Protein AF-A0A354T4J3-F1 (afdb_monomer_lite)

Structure (mmCIF, N/CA/C/O backbone):
data_AF-A0A354T4J3-F1
#
_entry.id   AF-A0A354T4J3-F1
#
loop_
_atom_site.group_PDB
_atom_site.id
_atom_site.type_symbol
_atom_site.label_atom_id
_atom_site.label_alt_id
_atom_site.label_comp_id
_atom_site.label_asym_id
_atom_site.label_entity_id
_atom_site.label_seq_id
_atom_site.pdbx_PDB_ins_code
_atom_site.Cartn_x
_atom_site.Cartn_y
_atom_site.Cartn_z
_atom_site.occupancy
_atom_site.B_iso_or_equiv
_atom_site.auth_seq_id
_atom_site.auth_comp_id
_atom_site.auth_asym_id
_atom_site.auth_atom_id
_atom_site.pdbx_PDB_model_num
ATOM 1 N N . MET A 1 1 ? 11.187 3.187 -3.298 1.00 69.00 1 MET A N 1
ATOM 2 C CA . MET A 1 1 ? 12.658 3.406 -3.491 1.00 69.00 1 MET A CA 1
ATOM 3 C C . MET A 1 1 ? 13.315 2.423 -4.472 1.00 69.00 1 MET A C 1
ATOM 5 O O . MET A 1 1 ? 13.979 2.877 -5.399 1.00 69.00 1 MET A O 1
ATOM 9 N N . LEU A 1 2 ? 13.134 1.101 -4.327 1.00 77.88 2 LEU A N 1
ATOM 10 C CA . LEU A 1 2 ? 13.745 0.101 -5.225 1.00 77.88 2 LEU A CA 1
ATOM 11 C C . LEU A 1 2 ? 13.320 0.265 -6.697 1.00 77.88 2 LEU A C 1
ATOM 13 O O . LEU A 1 2 ? 14.171 0.237 -7.583 1.00 77.88 2 LEU A O 1
ATOM 17 N N . LEU A 1 3 ? 12.032 0.522 -6.953 1.00 81.38 3 LEU A N 1
ATOM 18 C CA . LEU A 1 3 ? 11.525 0.793 -8.301 1.00 81.38 3 LEU A CA 1
ATOM 19 C C . LEU A 1 3 ? 12.180 2.033 -8.923 1.00 81.38 3 LEU A C 1
ATOM 21 O O . LEU A 1 3 ? 12.585 1.989 -10.078 1.00 81.38 3 LEU A O 1
ATOM 25 N N . THR A 1 4 ? 12.332 3.121 -8.161 1.00 85.44 4 THR A N 1
ATOM 26 C CA . THR A 1 4 ? 13.000 4.348 -8.628 1.00 85.44 4 THR A CA 1
ATOM 27 C C . THR A 1 4 ? 14.431 4.060 -9.082 1.00 85.44 4 THR A C 1
ATOM 29 O O . THR A 1 4 ? 14.820 4.470 -10.175 1.00 85.44 4 THR A O 1
ATOM 32 N N . VAL A 1 5 ? 15.194 3.300 -8.287 1.00 87.75 5 VAL A N 1
ATOM 33 C CA . VAL A 1 5 ? 16.560 2.886 -8.647 1.00 87.75 5 VAL A CA 1
ATOM 34 C C . VAL A 1 5 ? 16.548 2.008 -9.894 1.00 87.75 5 VAL A C 1
ATOM 36 O O . VAL A 1 5 ? 17.344 2.242 -10.801 1.00 87.75 5 VAL A O 1
ATOM 39 N N . PHE A 1 6 ? 15.636 1.039 -9.977 1.00 90.31 6 PHE A N 1
ATOM 40 C CA . PHE A 1 6 ? 15.511 0.148 -11.129 1.00 90.31 6 PHE A CA 1
ATOM 41 C C . PHE A 1 6 ? 15.184 0.908 -12.423 1.00 90.31 6 PHE A C 1
ATOM 43 O O . PHE A 1 6 ? 15.877 0.733 -13.422 1.00 90.31 6 PHE A O 1
ATOM 50 N N . LEU A 1 7 ? 14.184 1.794 -12.400 1.00 92.75 7 LEU A N 1
ATOM 51 C CA . LEU A 1 7 ? 13.780 2.601 -13.555 1.00 92.75 7 LEU A CA 1
ATOM 52 C C . LEU A 1 7 ? 14.903 3.530 -14.017 1.00 92.75 7 LEU A C 1
ATOM 54 O O . LEU A 1 7 ? 15.205 3.587 -15.208 1.00 92.75 7 LEU A O 1
ATOM 58 N N . LEU A 1 8 ? 15.549 4.227 -13.079 1.00 94.62 8 LEU A N 1
ATOM 59 C CA . LEU A 1 8 ? 16.598 5.184 -13.408 1.00 94.62 8 LEU A CA 1
ATOM 60 C C . LEU A 1 8 ? 17.855 4.482 -13.932 1.00 94.62 8 LEU A C 1
ATOM 62 O O . LEU A 1 8 ? 18.337 4.811 -15.014 1.00 94.62 8 LEU A O 1
ATOM 66 N N . SER A 1 9 ? 18.370 3.492 -13.200 1.00 95.06 9 SER A N 1
ATOM 67 C CA . SER A 1 9 ? 19.580 2.764 -13.601 1.00 95.06 9 SER A CA 1
ATOM 68 C C . SER A 1 9 ? 19.354 1.927 -14.860 1.00 95.06 9 SER A C 1
ATOM 70 O O . SER A 1 9 ? 20.161 1.999 -15.784 1.00 95.06 9 SER A O 1
ATOM 72 N N . GLY A 1 10 ? 18.232 1.207 -14.951 1.00 95.31 10 GLY A N 1
ATOM 73 C CA . GLY A 1 10 ? 17.850 0.434 -16.130 1.00 95.31 10 GLY A CA 1
ATOM 74 C C . GLY A 1 10 ? 17.614 1.315 -17.356 1.00 95.31 10 GLY A C 1
ATOM 75 O O . GLY A 1 10 ? 18.057 0.972 -18.454 1.00 95.31 10 GLY A O 1
ATOM 76 N N . GLY A 1 11 ? 16.988 2.481 -17.178 1.00 96.62 11 GLY A N 1
ATOM 77 C CA . GLY A 1 11 ? 16.779 3.465 -18.239 1.00 96.62 11 GLY A CA 1
ATOM 78 C C . GLY A 1 11 ? 18.086 4.047 -18.773 1.00 96.62 11 GLY A C 1
ATOM 79 O O . GLY A 1 11 ? 18.330 4.001 -19.980 1.00 96.62 11 GLY A O 1
ATOM 80 N N . LEU A 1 12 ? 18.970 4.513 -17.883 1.00 97.62 12 LEU A N 1
ATOM 81 C CA . LEU A 1 12 ? 20.294 5.030 -18.253 1.00 97.62 12 LEU A CA 1
ATOM 82 C C . LEU A 1 12 ? 21.162 3.959 -18.917 1.00 97.62 12 LEU A C 1
ATOM 84 O O . LEU A 1 12 ? 21.816 4.228 -19.923 1.00 97.62 12 LEU A O 1
ATOM 88 N N . PHE A 1 13 ? 21.134 2.735 -18.391 1.00 96.62 13 PHE A N 1
ATOM 89 C CA . PHE A 1 13 ? 21.849 1.599 -18.958 1.00 96.62 13 PHE A CA 1
ATOM 90 C C . PHE A 1 13 ? 21.364 1.266 -2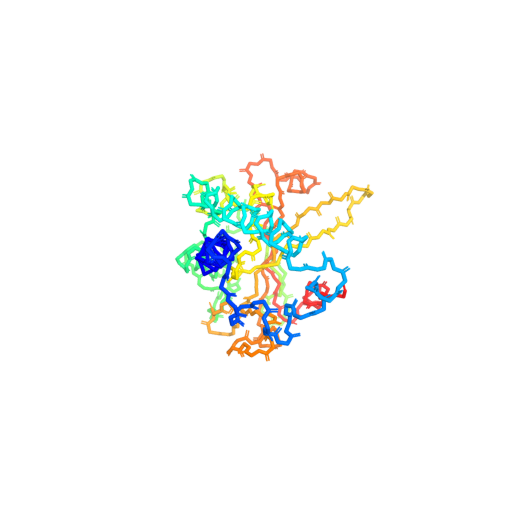0.377 1.00 96.62 13 PHE A C 1
ATOM 92 O O . PHE A 1 13 ? 22.171 1.124 -21.296 1.00 96.62 13 PHE A O 1
ATOM 99 N N . THR A 1 14 ? 20.045 1.204 -20.572 1.00 95.94 14 THR A N 1
ATOM 100 C CA . THR A 1 14 ? 19.421 0.943 -21.879 1.00 95.94 14 THR A CA 1
ATOM 101 C C . THR A 1 14 ? 19.755 2.045 -22.885 1.00 95.94 14 THR A C 1
ATOM 103 O O . THR A 1 14 ? 20.101 1.763 -24.034 1.00 95.94 14 THR A O 1
ATOM 106 N N . LEU A 1 15 ? 19.718 3.306 -22.445 1.00 97.00 15 LEU A N 1
ATOM 107 C CA . LEU A 1 15 ? 20.088 4.454 -23.266 1.00 97.00 15 LEU A CA 1
ATOM 108 C C . LEU A 1 15 ? 21.571 4.410 -23.664 1.00 97.00 15 LEU A C 1
ATOM 110 O O . LEU A 1 15 ? 21.897 4.595 -24.837 1.00 97.00 15 LEU A O 1
ATOM 114 N N . ALA A 1 16 ? 22.467 4.108 -22.721 1.00 97.06 16 ALA A N 1
ATOM 115 C CA . ALA A 1 16 ? 23.896 3.963 -22.987 1.00 97.06 16 ALA A CA 1
ATOM 116 C C . ALA A 1 16 ? 24.172 2.835 -23.991 1.00 97.06 16 ALA A C 1
ATOM 118 O O . ALA A 1 16 ? 24.907 3.045 -24.955 1.00 97.06 16 ALA A O 1
ATOM 119 N N . ALA A 1 17 ? 23.528 1.675 -23.827 1.00 95.00 17 ALA A N 1
ATOM 120 C CA . ALA A 1 17 ? 23.650 0.556 -24.757 1.00 95.00 17 ALA A CA 1
ATOM 121 C C . ALA A 1 17 ? 23.214 0.934 -26.183 1.00 95.00 17 ALA A C 1
ATOM 123 O O . ALA A 1 17 ? 23.879 0.565 -27.155 1.00 95.00 17 ALA A O 1
ATOM 124 N N . ALA A 1 18 ? 22.135 1.712 -26.315 1.00 95.06 18 ALA A N 1
ATOM 125 C CA . ALA A 1 18 ? 21.631 2.186 -27.600 1.00 95.06 18 ALA A CA 1
ATOM 126 C C . ALA A 1 18 ? 22.554 3.214 -28.275 1.00 95.06 18 ALA A C 1
ATOM 128 O O . ALA A 1 18 ? 22.841 3.100 -29.475 1.00 95.06 18 ALA A O 1
ATOM 129 N N . LEU A 1 19 ? 23.057 4.186 -27.509 1.00 94.50 19 LEU A N 1
ATOM 130 C CA . LEU A 1 19 ? 23.958 5.229 -28.003 1.00 94.50 19 LEU A CA 1
ATOM 131 C C . LEU A 1 19 ? 25.326 4.652 -28.384 1.00 94.50 19 LEU A C 1
ATOM 133 O O . LEU A 1 19 ? 25.772 4.850 -29.515 1.00 94.50 19 LEU A O 1
ATOM 137 N N . LEU A 1 20 ? 25.935 3.870 -27.488 1.00 96.31 20 LEU A N 1
ATOM 138 C CA . LEU A 1 20 ? 27.250 3.240 -27.673 1.00 96.31 20 LEU A CA 1
ATOM 139 C C . LEU A 1 20 ? 27.207 1.985 -28.549 1.00 96.31 20 LEU A C 1
ATOM 141 O O . LEU A 1 20 ? 28.251 1.427 -28.877 1.00 96.31 20 LEU A O 1
ATOM 145 N N . ASN A 1 21 ? 26.010 1.553 -28.951 1.00 93.69 21 ASN A N 1
ATOM 146 C CA . ASN A 1 21 ? 25.799 0.433 -29.856 1.00 93.69 21 ASN A CA 1
ATOM 147 C C . ASN A 1 21 ? 26.421 -0.888 -29.357 1.00 93.69 21 ASN A C 1
ATOM 149 O O . ASN A 1 21 ? 27.079 -1.592 -30.121 1.00 93.69 21 ASN A O 1
ATOM 153 N N . TRP A 1 22 ? 26.217 -1.244 -28.087 1.00 94.50 22 TRP A N 1
ATOM 154 C CA . TRP A 1 22 ? 26.834 -2.438 -27.498 1.00 94.50 22 TRP A CA 1
ATOM 155 C C . TRP A 1 22 ? 26.348 -3.741 -28.137 1.00 94.50 22 TRP A C 1
ATOM 157 O O . TRP A 1 22 ? 25.183 -4.118 -28.024 1.00 94.50 22 TRP A O 1
ATOM 167 N N . ASP A 1 23 ? 27.264 -4.480 -28.761 1.00 91.06 23 ASP A N 1
ATOM 168 C CA . ASP A 1 23 ? 26.926 -5.700 -29.498 1.00 91.06 23 ASP A CA 1
ATOM 169 C C . ASP A 1 23 ? 26.288 -6.790 -28.655 1.00 91.06 23 ASP A C 1
ATOM 171 O O . ASP A 1 23 ? 25.337 -7.430 -29.103 1.00 91.06 23 ASP A O 1
ATOM 175 N N . TRP A 1 24 ? 26.778 -6.985 -27.437 1.00 92.19 24 TRP A N 1
ATOM 176 C CA . TRP A 1 24 ? 26.265 -8.015 -26.547 1.00 92.19 24 TRP A CA 1
ATOM 177 C C . TRP A 1 24 ? 24.811 -7.739 -26.122 1.00 92.19 24 TRP A C 1
ATOM 179 O O . TRP A 1 24 ? 24.022 -8.675 -26.031 1.00 92.19 24 TRP A O 1
ATOM 189 N N . PHE A 1 25 ? 24.426 -6.467 -25.943 1.00 91.75 25 PHE A N 1
ATOM 190 C CA . PHE A 1 25 ? 23.071 -6.067 -25.547 1.00 91.75 25 PHE A CA 1
ATOM 191 C C . PHE A 1 25 ? 22.056 -6.424 -26.638 1.00 91.75 25 PHE A C 1
ATOM 193 O O . PHE A 1 25 ? 21.049 -7.075 -26.387 1.00 91.75 25 PHE A O 1
ATOM 200 N N . PHE A 1 26 ? 22.367 -6.069 -27.884 1.00 90.94 26 PHE A N 1
ATOM 201 C CA . PHE A 1 26 ? 21.490 -6.286 -29.038 1.00 90.94 26 PHE A CA 1
ATOM 202 C C . PHE A 1 26 ? 21.489 -7.726 -29.573 1.00 90.94 26 PHE A C 1
ATOM 204 O O . PHE A 1 26 ? 20.630 -8.074 -30.385 1.00 90.94 26 PHE A O 1
ATOM 211 N N . ARG A 1 27 ? 22.447 -8.556 -29.145 1.00 88.88 27 ARG A N 1
ATOM 212 C CA . ARG A 1 27 ? 22.473 -10.003 -29.414 1.00 88.88 27 ARG A CA 1
ATOM 213 C C . ARG A 1 27 ? 21.832 -10.825 -28.296 1.00 88.88 27 ARG A C 1
ATOM 215 O O . ARG A 1 27 ? 21.695 -12.035 -28.450 1.00 88.88 27 ARG A O 1
ATOM 222 N N . HIS A 1 28 ? 21.447 -10.200 -27.184 1.00 91.25 28 HIS A N 1
ATOM 223 C CA . HIS A 1 28 ? 20.808 -10.902 -26.081 1.00 91.25 28 HIS A CA 1
ATOM 224 C C . HIS A 1 28 ? 19.454 -11.490 -26.529 1.00 91.25 28 HIS A C 1
ATOM 226 O O . HIS A 1 28 ? 18.711 -10.793 -27.225 1.00 91.25 28 HIS A O 1
ATOM 232 N N . PRO A 1 29 ? 19.077 -12.718 -26.118 1.00 88.31 29 PRO A N 1
ATOM 233 C CA . PRO A 1 29 ? 17.842 -13.373 -26.569 1.00 88.31 29 PRO A CA 1
ATOM 234 C C . PRO A 1 29 ? 16.563 -12.546 -26.381 1.00 88.31 29 PRO A C 1
ATOM 236 O O . PRO A 1 29 ? 15.630 -12.668 -27.165 1.00 88.31 29 PRO A O 1
ATOM 239 N N . THR A 1 30 ? 16.522 -11.676 -25.371 1.00 86.81 30 THR A N 1
ATOM 240 C CA . THR A 1 30 ? 15.375 -10.790 -25.102 1.00 86.81 30 THR A CA 1
ATOM 241 C C . THR A 1 30 ? 15.326 -9.546 -25.994 1.00 86.81 30 THR A C 1
ATOM 243 O O . THR A 1 30 ? 14.248 -8.999 -26.203 1.00 86.81 30 THR A O 1
ATOM 246 N N . ALA A 1 31 ? 16.463 -9.099 -26.534 1.00 80.69 31 ALA A N 1
ATOM 247 C CA . ALA A 1 31 ? 16.552 -7.951 -27.441 1.00 80.69 31 ALA A CA 1
ATOM 248 C C . ALA A 1 31 ? 16.620 -8.361 -28.923 1.00 80.69 31 ALA A C 1
ATOM 250 O O . ALA A 1 31 ? 16.307 -7.561 -29.808 1.00 80.69 31 ALA A O 1
ATOM 251 N N . ALA A 1 32 ? 16.986 -9.618 -29.189 1.00 82.12 32 ALA A N 1
ATOM 252 C CA . ALA A 1 32 ? 17.088 -10.210 -30.518 1.00 82.12 32 ALA A CA 1
ATOM 253 C C . ALA A 1 32 ? 15.804 -10.098 -31.374 1.00 82.12 32 ALA A C 1
ATOM 255 O O . ALA A 1 32 ? 15.925 -9.837 -32.569 1.00 82.12 32 ALA A O 1
ATOM 256 N N . PRO A 1 33 ? 14.574 -10.220 -30.830 1.00 88.50 33 PRO A N 1
ATOM 257 C CA . PRO A 1 33 ? 13.361 -10.058 -31.635 1.00 88.50 33 PRO A CA 1
ATOM 258 C C . PRO A 1 33 ? 13.205 -8.637 -32.188 1.00 88.50 33 PRO A C 1
ATOM 260 O O . PRO A 1 33 ? 12.857 -8.449 -33.350 1.00 88.50 33 PRO A O 1
ATOM 263 N N . VAL A 1 34 ? 13.518 -7.621 -31.377 1.00 85.38 34 VAL A N 1
ATOM 264 C CA . VAL A 1 34 ? 13.416 -6.210 -31.779 1.00 85.38 34 VAL A CA 1
ATOM 265 C C . VAL A 1 34 ? 14.458 -5.880 -32.849 1.00 85.38 34 VAL A C 1
ATOM 267 O O . VAL A 1 34 ? 14.154 -5.191 -33.822 1.00 85.38 34 VAL A O 1
ATOM 270 N N . THR A 1 35 ? 15.680 -6.403 -32.706 1.00 85.88 35 THR A N 1
ATOM 271 C CA . THR A 1 35 ? 16.749 -6.226 -33.702 1.00 85.88 35 THR A CA 1
ATOM 272 C C . THR A 1 35 ? 16.502 -7.007 -34.985 1.00 85.88 35 THR A C 1
ATOM 274 O O . THR A 1 35 ? 16.882 -6.524 -36.050 1.00 85.88 35 THR A O 1
ATOM 277 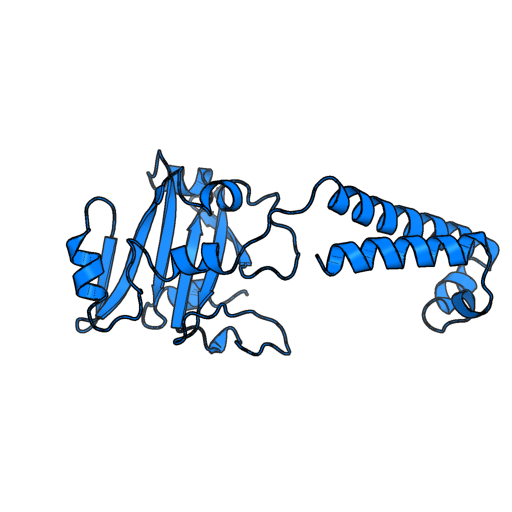N N . PHE A 1 36 ? 15.840 -8.162 -34.912 1.00 86.62 36 PHE A N 1
ATOM 278 C CA . PHE A 1 36 ? 15.431 -8.939 -36.079 1.00 86.62 36 PHE A CA 1
ATOM 279 C C . PHE A 1 36 ? 14.361 -8.213 -36.906 1.00 86.62 36 PHE A C 1
ATOM 281 O O . PHE A 1 36 ? 14.472 -8.157 -38.126 1.00 86.62 36 PHE A O 1
ATOM 288 N N . ILE A 1 37 ? 13.362 -7.607 -36.252 1.00 91.69 37 ILE A N 1
ATOM 289 C CA . ILE A 1 37 ? 12.249 -6.920 -36.931 1.00 91.69 37 ILE A CA 1
ATOM 290 C C . ILE A 1 37 ? 12.677 -5.559 -37.501 1.00 91.69 37 ILE A C 1
ATOM 292 O O . ILE A 1 37 ? 12.352 -5.234 -38.639 1.00 91.69 37 ILE A O 1
ATOM 296 N N . LEU A 1 38 ? 13.386 -4.744 -36.714 1.00 90.62 38 LEU A N 1
ATOM 297 C CA . LEU A 1 38 ? 13.684 -3.344 -37.060 1.00 90.62 38 LEU A CA 1
ATOM 298 C C . LEU A 1 38 ? 15.088 -3.139 -37.646 1.00 90.62 38 LEU A C 1
ATOM 300 O O . LEU A 1 38 ? 15.471 -2.017 -37.992 1.00 90.62 38 LEU A O 1
ATOM 304 N N . GLY A 1 39 ? 15.894 -4.199 -37.701 1.00 90.31 39 GLY A N 1
ATOM 305 C CA . GLY A 1 39 ? 17.325 -4.094 -37.944 1.00 90.31 39 GLY A CA 1
ATOM 306 C C . GLY A 1 39 ? 18.065 -3.397 -36.796 1.00 90.31 39 GLY A C 1
ATOM 307 O O . GLY A 1 39 ? 17.487 -2.883 -35.833 1.00 90.31 39 GLY A O 1
ATOM 308 N N . ARG A 1 40 ? 19.397 -3.349 -36.895 1.00 90.81 40 ARG A N 1
ATOM 309 C CA . ARG A 1 40 ? 20.243 -2.791 -35.829 1.00 90.81 40 ARG A CA 1
ATOM 310 C C . ARG A 1 40 ? 19.982 -1.303 -35.587 1.00 90.81 40 ARG A C 1
ATOM 312 O O . ARG A 1 40 ? 19.873 -0.885 -34.439 1.00 90.81 40 ARG A O 1
ATOM 319 N N . SER A 1 41 ? 19.868 -0.509 -36.649 1.00 91.75 41 SER A N 1
ATOM 320 C CA . SER A 1 41 ? 19.642 0.937 -36.539 1.00 91.75 41 SER A CA 1
ATOM 321 C C . SER A 1 41 ? 18.266 1.264 -35.955 1.00 91.75 41 SER A C 1
ATOM 323 O O . SER A 1 41 ? 18.177 2.110 -35.069 1.00 91.75 41 SER A O 1
ATOM 325 N N . GLY A 1 42 ? 17.213 0.557 -36.381 1.00 90.75 42 GLY A N 1
ATOM 326 C CA . GLY A 1 42 ? 15.865 0.747 -35.844 1.00 90.75 42 GLY A CA 1
ATOM 327 C C . GLY A 1 42 ? 15.758 0.332 -34.376 1.00 90.75 42 GLY A C 1
ATOM 328 O O . GLY A 1 42 ? 15.212 1.075 -33.562 1.00 90.75 42 GLY A O 1
ATOM 329 N N . ALA A 1 43 ? 16.377 -0.791 -33.998 1.00 92.81 43 ALA A N 1
ATOM 330 C CA . ALA A 1 43 ? 16.431 -1.215 -32.601 1.00 92.81 43 ALA A CA 1
ATOM 331 C C . ALA A 1 43 ? 17.148 -0.194 -31.706 1.00 92.81 43 ALA A C 1
ATOM 333 O O . ALA A 1 43 ? 16.682 0.080 -30.604 1.00 92.81 43 ALA A O 1
ATOM 334 N N . ARG A 1 44 ? 18.238 0.430 -32.172 1.00 95.00 44 ARG A N 1
ATOM 335 C CA . ARG A 1 44 ? 18.915 1.490 -31.403 1.00 95.00 44 ARG A CA 1
ATOM 336 C C . ARG A 1 44 ? 17.990 2.663 -31.101 1.00 95.00 44 ARG A C 1
ATOM 338 O O . ARG A 1 44 ? 17.968 3.116 -29.964 1.00 95.00 44 ARG A O 1
ATOM 345 N N . VAL A 1 45 ? 17.213 3.129 -32.079 1.00 95.44 45 VAL A N 1
ATOM 346 C CA . VAL A 1 45 ? 16.253 4.223 -31.856 1.00 95.44 45 VAL A CA 1
ATOM 347 C C . VAL A 1 45 ? 15.176 3.796 -30.858 1.00 95.44 45 VAL A C 1
ATOM 349 O O . VAL A 1 45 ? 14.925 4.515 -29.895 1.00 95.44 45 VAL A O 1
ATOM 352 N N . ALA A 1 46 ? 14.607 2.598 -31.019 1.00 93.75 46 ALA A N 1
ATOM 353 C CA . ALA A 1 46 ? 13.583 2.080 -30.113 1.00 93.75 46 ALA A CA 1
ATOM 354 C C . ALA A 1 46 ? 14.079 1.988 -28.657 1.00 93.75 46 ALA A C 1
ATOM 356 O O . ALA A 1 46 ? 13.421 2.482 -27.740 1.00 93.75 46 ALA A O 1
ATOM 357 N N . TYR A 1 47 ? 15.267 1.416 -28.439 1.00 95.12 47 TYR A N 1
ATOM 358 C CA . TYR A 1 47 ? 15.854 1.304 -27.102 1.00 95.12 47 TYR A CA 1
ATOM 359 C C . TYR A 1 47 ? 16.334 2.649 -26.546 1.00 95.12 47 TYR A C 1
ATOM 361 O O . TYR A 1 47 ? 16.259 2.850 -25.338 1.00 95.12 47 TYR A O 1
ATOM 369 N N . ALA A 1 48 ? 16.757 3.601 -27.382 1.00 96.62 48 ALA A N 1
ATOM 370 C CA . ALA A 1 48 ? 17.042 4.961 -26.926 1.00 96.62 48 ALA A CA 1
ATOM 371 C C . ALA A 1 48 ? 15.770 5.656 -26.412 1.00 96.62 48 ALA A C 1
ATOM 373 O O . ALA A 1 48 ? 15.786 6.230 -25.324 1.00 96.62 48 ALA A O 1
ATOM 374 N N . CYS A 1 49 ? 14.649 5.547 -27.136 1.00 97.12 49 CYS A N 1
ATOM 375 C CA . CYS A 1 49 ? 13.354 6.060 -26.682 1.00 97.12 49 CYS A CA 1
ATOM 376 C C . CYS A 1 49 ? 12.897 5.387 -25.380 1.00 97.12 49 CYS A C 1
ATOM 378 O O . CYS A 1 49 ? 12.477 6.077 -24.453 1.00 97.12 49 CYS A O 1
ATOM 380 N N . LEU A 1 50 ? 13.029 4.060 -25.276 1.00 95.75 50 LEU A N 1
ATOM 381 C CA . LEU A 1 50 ? 12.709 3.323 -24.052 1.00 95.75 50 LEU A CA 1
ATOM 382 C C . LEU A 1 50 ? 13.596 3.759 -22.877 1.00 95.75 50 LEU A C 1
ATOM 384 O O . LEU A 1 50 ? 13.092 4.014 -21.788 1.00 95.75 50 LEU A O 1
ATOM 388 N N . GLY A 1 51 ? 14.907 3.877 -23.096 1.00 97.12 51 GLY A N 1
ATOM 389 C CA . GLY A 1 51 ? 15.859 4.315 -22.079 1.00 97.12 51 GLY A CA 1
ATOM 390 C C . GLY A 1 51 ? 15.555 5.722 -21.567 1.00 97.12 51 GLY A C 1
ATOM 391 O O . GLY A 1 51 ? 15.536 5.935 -20.357 1.00 97.12 51 GLY A O 1
ATOM 392 N N . LEU A 1 52 ? 15.233 6.657 -22.469 1.00 97.81 52 LEU A N 1
ATOM 393 C CA . LEU A 1 52 ? 14.790 8.008 -22.113 1.00 97.81 52 LEU A CA 1
ATOM 394 C C . LEU A 1 52 ? 13.480 8.002 -21.324 1.00 97.81 52 LEU A C 1
ATOM 396 O O . LEU A 1 52 ? 13.377 8.718 -20.333 1.00 97.81 52 LEU A O 1
ATOM 400 N N . LEU A 1 53 ? 12.500 7.190 -21.726 1.00 97.00 53 LEU A N 1
ATOM 401 C CA . LEU A 1 53 ? 11.232 7.066 -21.008 1.00 97.00 53 LEU A CA 1
ATOM 402 C C . LEU A 1 53 ? 11.459 6.563 -19.575 1.00 97.00 53 LEU A C 1
ATOM 404 O O . LEU A 1 53 ? 11.009 7.191 -18.620 1.00 97.00 53 LEU A O 1
ATOM 408 N N . LEU A 1 54 ? 12.195 5.460 -19.415 1.00 96.12 54 LEU A N 1
ATOM 409 C CA . LEU A 1 54 ? 12.475 4.859 -18.109 1.00 96.12 54 LEU A CA 1
ATOM 410 C C . LEU A 1 54 ? 13.306 5.789 -17.215 1.00 96.12 54 LEU A C 1
ATOM 412 O O . LEU A 1 54 ? 12.956 5.993 -16.053 1.00 96.12 54 LEU A O 1
ATOM 416 N N . ALA A 1 55 ? 14.367 6.394 -17.760 1.00 96.50 55 ALA A N 1
ATOM 417 C CA . ALA A 1 55 ? 15.204 7.338 -17.026 1.00 96.50 55 ALA A CA 1
ATOM 418 C C . ALA A 1 55 ? 14.443 8.624 -16.677 1.00 96.50 55 ALA A C 1
ATOM 420 O O . ALA A 1 55 ? 14.623 9.151 -15.584 1.00 96.50 55 ALA A O 1
ATOM 421 N N . GLY A 1 56 ? 13.568 9.106 -17.564 1.00 95.25 56 GLY A N 1
ATOM 422 C CA . GLY A 1 56 ? 12.711 10.265 -17.325 1.00 95.25 56 GLY A CA 1
ATOM 423 C C . GLY A 1 56 ? 11.722 10.022 -16.187 1.00 95.25 56 GLY A C 1
ATOM 424 O O . GLY A 1 56 ? 11.655 10.821 -15.256 1.00 95.25 56 GLY A O 1
ATOM 425 N N . VAL A 1 57 ? 11.020 8.883 -16.200 1.00 91.50 57 VAL A N 1
ATOM 426 C CA . VAL A 1 57 ? 10.125 8.489 -15.098 1.00 91.50 57 VAL A CA 1
ATOM 427 C C . VAL A 1 57 ? 10.916 8.282 -13.802 1.00 91.50 57 VAL A C 1
ATOM 429 O O . VAL A 1 57 ? 10.513 8.775 -12.751 1.00 91.50 57 VAL A O 1
ATOM 432 N N . GLY A 1 58 ? 12.061 7.595 -13.863 1.00 90.81 58 GLY A N 1
ATOM 433 C CA . GLY A 1 58 ? 12.940 7.395 -12.709 1.00 90.81 58 GLY A CA 1
ATOM 434 C C . GLY A 1 58 ? 13.449 8.713 -12.119 1.00 90.81 58 GLY A C 1
ATOM 435 O O . GLY A 1 58 ? 13.395 8.901 -10.909 1.00 90.81 58 GLY A O 1
ATOM 436 N N . GLY A 1 59 ? 13.883 9.649 -12.965 1.00 93.12 59 GLY A N 1
ATOM 437 C CA . GLY A 1 59 ? 14.359 10.973 -12.567 1.00 93.12 59 GLY A CA 1
ATOM 438 C C . GLY A 1 59 ? 13.251 11.852 -11.992 1.00 93.12 59 GLY A C 1
ATOM 439 O O . GLY A 1 59 ? 13.453 12.488 -10.960 1.00 93.12 59 GLY A O 1
ATOM 440 N N . TRP A 1 60 ? 12.052 11.825 -12.582 1.00 90.50 60 TRP A N 1
ATOM 441 C CA . TRP A 1 60 ? 10.882 12.498 -12.014 1.00 90.50 60 TRP A CA 1
ATOM 442 C C . TRP A 1 60 ? 10.580 11.994 -10.599 1.00 90.50 60 TRP A C 1
ATOM 444 O O . TRP A 1 60 ? 10.413 12.804 -9.695 1.00 90.50 60 TRP A O 1
ATOM 454 N N . ARG A 1 61 ? 10.642 10.678 -10.362 1.00 87.19 61 ARG A N 1
ATOM 455 C CA . ARG A 1 61 ? 10.478 10.086 -9.021 1.00 87.19 61 ARG A CA 1
ATOM 456 C C . ARG A 1 61 ? 11.598 10.430 -8.033 1.00 87.19 61 ARG A C 1
ATOM 458 O O . ARG A 1 61 ? 11.419 10.218 -6.840 1.00 87.19 61 ARG A O 1
ATOM 465 N N . VAL A 1 62 ? 12.758 10.910 -8.486 1.00 87.25 62 VAL A N 1
ATOM 466 C CA . VAL A 1 62 ? 13.811 11.428 -7.589 1.00 87.25 62 VAL A CA 1
ATOM 467 C C . VAL A 1 62 ? 13.466 12.841 -7.115 1.00 87.25 62 VAL A C 1
ATOM 469 O O . VAL A 1 62 ? 13.681 13.159 -5.950 1.00 87.25 62 VAL A O 1
ATOM 472 N N . VAL A 1 63 ? 12.918 13.677 -8.001 1.00 89.12 63 VAL A N 1
ATOM 473 C CA . VAL A 1 63 ? 12.546 15.071 -7.692 1.00 89.12 63 VAL A CA 1
ATOM 474 C C . VAL A 1 63 ? 11.180 15.158 -7.001 1.00 89.12 63 VAL A C 1
ATOM 476 O O . VAL A 1 63 ? 10.942 16.044 -6.185 1.00 89.12 63 VAL A O 1
ATOM 479 N N . SER A 1 64 ? 10.290 14.221 -7.306 1.00 82.75 64 SER A N 1
ATOM 480 C CA . SER A 1 64 ? 8.950 14.087 -6.742 1.00 82.75 64 SER A CA 1
ATOM 481 C C . SER A 1 64 ? 8.787 12.661 -6.210 1.00 82.75 64 SER A C 1
ATOM 483 O O . SER A 1 64 ? 8.155 11.827 -6.866 1.00 82.75 64 SER A O 1
ATOM 485 N N . PRO A 1 65 ? 9.427 12.331 -5.070 1.00 75.06 65 PRO A N 1
ATOM 486 C CA . PRO A 1 65 ? 9.328 10.997 -4.502 1.00 75.06 65 PRO A CA 1
ATOM 487 C C . PRO A 1 65 ? 7.874 10.687 -4.130 1.00 75.06 65 PRO A C 1
ATOM 489 O O . PRO A 1 65 ? 7.184 11.567 -3.609 1.00 75.06 65 PRO A O 1
ATOM 492 N N . PRO A 1 66 ? 7.401 9.451 -4.378 1.00 69.19 66 PRO A N 1
ATOM 493 C CA . PRO A 1 66 ? 6.100 9.031 -3.883 1.00 69.19 66 PRO A CA 1
ATOM 494 C C . PRO A 1 66 ? 6.093 9.120 -2.357 1.00 69.19 66 PRO A C 1
ATOM 496 O O . PRO A 1 66 ? 7.113 8.890 -1.692 1.00 69.19 66 PRO A O 1
ATOM 499 N N . ALA A 1 67 ? 4.939 9.454 -1.801 1.00 71.25 67 ALA A N 1
ATOM 500 C CA . ALA A 1 67 ? 4.786 9.525 -0.364 1.00 71.25 67 ALA A CA 1
ATOM 501 C C . ALA A 1 67 ? 5.013 8.127 0.247 1.00 71.25 67 ALA A C 1
ATOM 503 O O . ALA A 1 67 ? 4.488 7.131 -0.238 1.00 71.25 67 ALA A O 1
ATOM 504 N N . THR A 1 68 ? 5.876 8.046 1.264 1.00 72.19 68 THR A N 1
ATOM 505 C CA . THR A 1 68 ? 6.346 6.769 1.824 1.00 72.19 68 THR A CA 1
ATOM 506 C C . THR A 1 68 ? 5.624 6.451 3.127 1.00 72.19 68 THR A C 1
ATOM 508 O O . THR A 1 68 ? 5.525 7.301 4.015 1.00 72.19 68 THR A O 1
ATOM 511 N N . ILE A 1 69 ? 5.183 5.205 3.284 1.00 77.25 69 ILE A N 1
ATOM 512 C CA . ILE A 1 69 ? 4.587 4.714 4.528 1.00 77.25 69 ILE A CA 1
ATOM 513 C C . ILE A 1 69 ? 5.689 4.194 5.442 1.00 77.25 69 ILE A C 1
ATOM 515 O O . ILE A 1 69 ? 6.328 3.182 5.158 1.00 77.25 69 ILE A O 1
ATOM 519 N N . THR A 1 70 ? 5.912 4.860 6.573 1.00 81.06 70 THR A N 1
ATOM 520 C CA . THR A 1 70 ? 6.887 4.370 7.556 1.00 81.06 70 THR A CA 1
ATOM 521 C C . THR A 1 70 ? 6.266 3.318 8.486 1.00 81.06 70 THR A C 1
ATOM 523 O O . THR A 1 70 ? 5.072 3.390 8.789 1.00 81.06 70 THR A O 1
ATOM 526 N N . PRO A 1 71 ? 7.059 2.374 9.030 1.00 81.62 71 PRO A N 1
ATOM 527 C CA . PRO A 1 71 ? 6.572 1.436 10.044 1.00 81.62 71 PRO A CA 1
ATOM 528 C C . PRO A 1 71 ? 5.958 2.133 11.265 1.00 81.62 71 PRO A C 1
ATOM 530 O O . PRO A 1 71 ? 4.949 1.675 11.791 1.00 81.62 71 PRO A O 1
ATOM 533 N N . ALA A 1 72 ? 6.519 3.277 11.674 1.00 84.50 72 ALA A N 1
ATOM 534 C CA . ALA A 1 72 ? 5.986 4.088 12.767 1.00 84.50 72 ALA A CA 1
ATOM 535 C C . ALA A 1 72 ? 4.589 4.643 12.446 1.00 84.50 72 ALA A C 1
ATOM 537 O O . ALA A 1 72 ? 3.717 4.657 13.310 1.00 84.50 72 ALA A O 1
ATOM 538 N N . MET A 1 73 ? 4.347 5.051 11.195 1.00 86.56 73 MET A N 1
ATOM 539 C CA . MET A 1 73 ? 3.016 5.470 10.754 1.00 86.56 73 MET A CA 1
ATOM 540 C C . MET A 1 73 ? 2.030 4.298 10.775 1.00 86.56 73 MET A C 1
ATOM 542 O O . MET A 1 73 ? 0.931 4.457 11.289 1.00 86.56 73 MET A O 1
ATOM 546 N N . LEU A 1 74 ? 2.405 3.106 10.305 1.00 87.38 74 LEU A N 1
ATOM 547 C CA . LEU A 1 74 ? 1.526 1.926 10.381 1.00 87.38 74 LEU A CA 1
ATOM 548 C C . LEU A 1 74 ? 1.230 1.505 11.817 1.00 87.38 74 LEU A C 1
ATOM 550 O O . LEU A 1 74 ? 0.118 1.079 12.113 1.00 87.38 74 LEU A O 1
ATOM 554 N N . GLN A 1 75 ? 2.196 1.669 12.721 1.00 88.50 75 GLN A N 1
ATOM 555 C CA . GLN A 1 75 ? 2.004 1.370 14.135 1.00 88.50 75 GLN A CA 1
ATOM 556 C C . GLN A 1 75 ? 0.868 2.202 14.750 1.00 88.50 75 GLN A C 1
ATOM 558 O O . GLN A 1 75 ? 0.183 1.725 15.650 1.00 88.50 75 GLN A O 1
ATOM 563 N N . THR A 1 76 ? 0.601 3.407 14.232 1.00 89.88 76 THR A N 1
ATOM 564 C CA . THR A 1 76 ? -0.552 4.212 14.675 1.00 89.88 76 THR A CA 1
ATOM 565 C C . THR A 1 76 ? -1.900 3.571 14.329 1.00 89.88 76 THR A C 1
ATOM 567 O O . THR A 1 76 ? -2.853 3.730 15.086 1.00 89.88 76 THR A O 1
ATOM 570 N N . LEU A 1 77 ? -1.976 2.786 13.245 1.00 90.31 77 LEU A N 1
ATOM 571 C CA . LEU A 1 77 ? -3.179 2.027 12.883 1.00 90.31 77 LEU A CA 1
ATOM 572 C C . LEU A 1 77 ? -3.351 0.774 13.742 1.00 90.31 77 LEU A C 1
ATOM 574 O O . LEU A 1 77 ? -4.476 0.341 13.968 1.00 90.31 77 LEU A O 1
ATOM 578 N N . THR A 1 78 ? -2.257 0.179 14.220 1.00 89.69 78 THR A N 1
ATOM 579 C CA . THR A 1 78 ? -2.322 -0.976 15.126 1.00 89.69 78 THR A CA 1
ATOM 580 C C . THR A 1 78 ? -2.578 -0.563 16.574 1.00 89.69 78 THR A C 1
ATOM 582 O O . THR A 1 78 ? -3.073 -1.379 17.349 1.00 89.69 78 THR A O 1
ATOM 585 N N . HIS A 1 79 ? -2.294 0.703 16.912 1.00 90.62 79 HIS A N 1
ATOM 586 C CA . HIS A 1 79 ? -2.487 1.279 18.242 1.00 90.62 79 HIS A CA 1
ATOM 587 C C . HIS A 1 79 ? -3.430 2.499 18.249 1.00 90.62 79 HIS A C 1
ATOM 589 O O . HIS A 1 79 ? -3.008 3.604 18.628 1.00 90.62 79 HIS A O 1
ATOM 595 N N . PRO A 1 80 ? -4.701 2.360 17.827 1.00 83.88 80 PRO A N 1
ATOM 596 C CA . PRO A 1 80 ? -5.647 3.463 17.892 1.00 83.88 80 PRO A CA 1
ATOM 597 C C . PRO A 1 80 ? -5.767 3.955 19.340 1.00 83.88 80 PRO A C 1
ATOM 599 O O . PRO A 1 80 ? -5.861 3.180 20.285 1.00 83.88 80 PRO A O 1
ATOM 602 N N . HIS A 1 81 ? -5.710 5.273 19.534 1.00 79.44 81 HIS A N 1
ATOM 603 C CA . HIS A 1 81 ? -5.707 5.906 20.861 1.00 79.44 81 HIS A CA 1
ATOM 604 C C . HIS A 1 81 ? -4.590 5.454 21.827 1.00 79.44 81 HIS A C 1
ATOM 606 O O . HIS A 1 81 ? -4.717 5.683 23.039 1.00 79.44 81 HIS A O 1
ATOM 612 N N . GLY A 1 82 ? -3.499 4.888 21.302 1.00 82.88 82 GLY A N 1
ATOM 613 C CA . GLY A 1 82 ? -2.280 4.572 22.048 1.00 82.88 82 GLY A CA 1
ATOM 614 C C . GLY A 1 82 ? -2.228 3.179 22.676 1.00 82.88 82 GLY A C 1
ATOM 615 O O . GLY A 1 82 ? -1.316 2.935 23.457 1.00 82.88 82 GLY A O 1
ATOM 616 N N . PHE A 1 83 ? -3.164 2.287 22.353 1.00 84.56 83 PHE A N 1
ATOM 617 C CA . PHE A 1 83 ? -3.182 0.903 22.837 1.00 84.56 83 PHE A CA 1
ATOM 618 C C . PHE A 1 83 ? -3.421 -0.070 21.686 1.00 84.56 83 PHE A C 1
ATOM 620 O O . PHE A 1 83 ? -4.069 0.297 20.707 1.00 84.56 83 PHE A O 1
ATOM 627 N N . SER A 1 84 ? -2.895 -1.290 21.780 1.00 87.38 84 SER A N 1
ATOM 628 C CA . SER A 1 84 ? -2.979 -2.263 20.688 1.00 87.38 84 SER A CA 1
ATOM 629 C C . SER A 1 84 ? -4.389 -2.830 20.527 1.00 87.38 84 SER A C 1
ATOM 631 O O . SER A 1 84 ? -5.027 -3.244 21.492 1.00 87.38 84 SER A O 1
ATOM 633 N N . VAL A 1 85 ? -4.849 -2.965 19.280 1.00 85.88 85 VAL A N 1
ATOM 634 C CA . VAL A 1 85 ? -6.127 -3.640 18.974 1.00 85.88 85 VAL A CA 1
ATOM 635 C C . VAL A 1 85 ? -6.128 -5.138 19.307 1.00 85.88 85 VAL A C 1
ATOM 637 O O . VAL A 1 85 ? -7.192 -5.751 19.334 1.00 85.88 85 VAL A O 1
ATOM 640 N N . LEU A 1 86 ? -4.961 -5.740 19.553 1.00 87.50 86 LEU A N 1
ATOM 641 C CA . LEU A 1 86 ? -4.825 -7.155 19.920 1.00 87.50 86 LEU A CA 1
ATOM 642 C C . LEU A 1 86 ? -4.538 -7.377 21.416 1.00 87.50 86 LEU A C 1
ATOM 644 O O . LEU A 1 86 ? -4.297 -8.514 21.822 1.00 87.50 86 LEU A O 1
ATOM 648 N N . GLU A 1 87 ? -4.546 -6.327 22.244 1.00 87.38 87 GLU A N 1
ATOM 649 C CA . GLU A 1 87 ? -4.484 -6.486 23.703 1.00 87.38 87 GLU A CA 1
ATOM 650 C C . GLU A 1 87 ? -5.720 -7.231 24.237 1.00 87.38 87 GLU A C 1
ATOM 652 O O . GLU A 1 87 ? -6.825 -7.108 23.707 1.00 87.38 87 GLU A O 1
ATOM 657 N N . ALA A 1 88 ? -5.549 -8.010 25.310 1.00 83.44 88 ALA A N 1
ATOM 658 C CA . ALA A 1 88 ? -6.625 -8.834 25.873 1.00 83.44 88 ALA A CA 1
ATOM 659 C C . ALA A 1 88 ? -7.831 -8.006 26.357 1.00 83.44 88 ALA A C 1
ATOM 661 O O . ALA A 1 88 ? -8.964 -8.482 26.350 1.00 83.44 88 ALA A O 1
ATOM 662 N N . ASP A 1 89 ? -7.598 -6.761 26.762 1.00 85.62 89 ASP A N 1
ATOM 663 C CA . ASP A 1 89 ? -8.606 -5.805 27.201 1.00 85.62 89 ASP A CA 1
ATOM 664 C C . ASP A 1 89 ? -8.963 -4.772 26.117 1.00 85.62 89 ASP A C 1
ATOM 666 O O . ASP A 1 89 ? -9.719 -3.838 26.405 1.00 85.62 89 ASP A O 1
ATOM 670 N N . ALA A 1 90 ? -8.518 -4.958 24.866 1.00 84.94 90 ALA A N 1
ATOM 671 C CA . ALA A 1 90 ? -8.749 -4.027 23.758 1.00 84.94 90 ALA A CA 1
ATOM 672 C C . ALA A 1 90 ? -10.233 -3.677 23.592 1.00 84.94 90 ALA A C 1
ATOM 674 O O . ALA A 1 90 ? -10.585 -2.509 23.456 1.00 84.94 90 ALA A O 1
ATOM 675 N N . ALA A 1 91 ? -11.141 -4.654 23.696 1.00 85.00 91 ALA A N 1
ATOM 676 C CA . ALA A 1 91 ? -12.581 -4.397 23.616 1.00 85.00 91 ALA A CA 1
ATOM 677 C C . ALA A 1 91 ? -13.065 -3.404 24.692 1.00 85.00 91 ALA A C 1
ATOM 679 O O . ALA A 1 91 ? -13.958 -2.597 24.439 1.00 85.00 91 ALA A O 1
ATOM 680 N N . SER A 1 92 ? -12.478 -3.436 25.890 1.00 84.19 92 SER A N 1
ATOM 681 C CA . SER A 1 92 ? -12.808 -2.514 26.983 1.00 84.19 92 SER A CA 1
ATOM 682 C C . SER A 1 92 ? -12.187 -1.127 26.778 1.00 84.19 92 SER A C 1
ATOM 684 O O . SER A 1 92 ? -12.861 -0.115 26.980 1.00 84.19 92 SER A O 1
ATOM 686 N N . GLN A 1 93 ? -10.946 -1.074 26.288 1.00 82.88 93 GLN A N 1
ATOM 687 C CA . GLN A 1 93 ? -10.225 0.161 25.991 1.00 82.88 93 GLN A CA 1
ATOM 688 C C . GLN A 1 93 ? -10.866 0.921 24.813 1.00 82.88 93 GLN A C 1
ATOM 690 O O . GLN A 1 93 ? -11.037 2.141 24.881 1.00 82.88 93 GLN A O 1
ATOM 695 N N . LEU A 1 94 ? -11.315 0.194 23.779 1.00 81.56 94 LEU A N 1
ATOM 696 C CA . LEU A 1 94 ? -12.068 0.726 22.637 1.00 81.56 94 LEU A CA 1
ATOM 697 C C . LEU A 1 94 ? -13.440 1.269 23.061 1.00 81.56 94 LEU A C 1
ATOM 699 O O . LEU A 1 94 ? -13.825 2.344 22.609 1.00 81.56 94 LEU A O 1
ATOM 703 N N . ARG A 1 95 ? -14.156 0.593 23.979 1.00 78.31 95 ARG A N 1
ATOM 704 C CA . ARG A 1 95 ? -15.413 1.123 24.557 1.00 78.31 95 ARG A CA 1
ATOM 705 C C . ARG A 1 95 ? -15.188 2.396 25.371 1.00 78.31 95 ARG A C 1
ATOM 707 O O . ARG A 1 95 ? -16.003 3.310 25.325 1.00 78.31 95 ARG A O 1
ATOM 714 N N . GLY A 1 96 ? -14.116 2.443 26.163 1.00 63.75 96 GLY A N 1
ATOM 715 C CA . GLY A 1 96 ? -13.883 3.507 27.145 1.00 63.75 96 GLY A CA 1
ATOM 716 C C . GLY A 1 96 ? -13.606 4.888 26.541 1.00 63.75 96 GLY A C 1
ATOM 717 O O . GLY A 1 96 ? -13.784 5.896 27.225 1.00 63.75 96 GLY A O 1
ATOM 718 N N . LYS A 1 97 ? -13.194 4.956 25.268 1.00 57.31 97 LYS A N 1
ATOM 719 C CA . LYS A 1 97 ? -12.868 6.210 24.564 1.00 57.31 97 LYS A CA 1
ATOM 720 C C . LYS A 1 97 ? -13.892 6.609 23.497 1.00 57.31 97 LYS A C 1
ATOM 722 O O . LYS A 1 97 ? -13.612 7.499 22.693 1.00 57.31 97 LYS A O 1
ATOM 727 N N . ASP A 1 98 ? -15.078 6.003 23.520 1.00 52.91 98 ASP A N 1
ATOM 728 C CA . ASP A 1 98 ? -16.128 6.169 22.515 1.00 52.91 98 ASP A CA 1
ATOM 729 C C . ASP A 1 98 ? -16.795 7.559 22.544 1.00 52.91 98 ASP A C 1
ATOM 731 O O . ASP A 1 98 ? -17.905 7.760 23.034 1.00 52.91 98 ASP A O 1
ATOM 735 N N . ARG A 1 99 ? -16.085 8.570 22.038 1.00 52.59 99 ARG A N 1
ATOM 736 C CA . ARG A 1 99 ? -16.664 9.886 21.727 1.00 52.59 99 ARG A CA 1
ATOM 737 C C . ARG A 1 99 ? -16.845 10.128 20.227 1.00 52.59 99 ARG A C 1
ATOM 739 O O . ARG A 1 99 ? -17.363 11.179 19.868 1.00 52.59 99 ARG A O 1
ATOM 746 N N . ALA A 1 100 ? -16.457 9.184 19.365 1.00 51.84 100 ALA A N 1
ATOM 747 C CA . ALA A 1 100 ? -16.589 9.332 17.912 1.00 51.84 100 ALA A CA 1
ATOM 748 C C . ALA A 1 100 ? -16.632 8.004 17.123 1.00 51.84 100 ALA A C 1
ATOM 750 O O . ALA A 1 100 ? -16.549 8.051 15.898 1.00 51.84 100 ALA A O 1
ATOM 751 N N . GLY A 1 101 ? -16.703 6.835 17.775 1.00 63.41 101 GLY A N 1
ATOM 752 C CA . GLY A 1 101 ? -16.543 5.544 17.106 1.00 63.41 101 GLY A CA 1
ATOM 753 C C . GLY A 1 101 ? -17.782 4.653 17.134 1.00 63.41 101 GLY A C 1
ATOM 754 O O . GLY A 1 101 ? -18.806 4.976 17.726 1.00 63.41 101 GLY A O 1
ATOM 755 N N . ARG A 1 102 ? -17.714 3.512 16.445 1.00 82.75 102 ARG A N 1
ATOM 756 C CA . ARG A 1 102 ? -18.699 2.423 16.568 1.00 82.75 102 ARG A CA 1
ATOM 757 C C . ARG A 1 102 ? -17.960 1.122 16.816 1.00 82.75 102 ARG A C 1
ATOM 759 O O . ARG A 1 102 ? -17.071 0.770 16.048 1.00 82.75 102 ARG A O 1
ATOM 766 N N . LEU A 1 103 ? -18.338 0.401 17.867 1.00 88.12 103 LEU A N 1
ATOM 767 C CA . LEU A 1 103 ? -17.731 -0.877 18.232 1.00 88.12 103 LEU A CA 1
ATOM 768 C C . LEU A 1 103 ? -18.766 -2.001 18.138 1.00 88.12 103 LEU A C 1
ATOM 770 O O . LEU A 1 103 ? -19.803 -1.954 18.799 1.00 88.12 103 LEU A O 1
ATOM 774 N N . ALA A 1 104 ? -18.467 -3.029 17.348 1.00 89.31 104 ALA A N 1
ATOM 775 C CA . ALA A 1 104 ? -19.230 -4.268 17.293 1.00 89.31 104 ALA A CA 1
ATOM 776 C C . ALA A 1 104 ? -18.480 -5.384 18.017 1.00 89.31 104 ALA A C 1
ATOM 778 O O . ALA A 1 104 ? -17.257 -5.523 17.904 1.00 89.31 104 ALA A O 1
ATOM 779 N N . LEU A 1 105 ? -19.231 -6.208 18.742 1.00 90.06 105 LEU A N 1
ATOM 780 C CA . LEU A 1 105 ? -18.691 -7.251 19.600 1.00 90.06 105 LEU A CA 1
ATOM 781 C C . LEU A 1 105 ? -19.359 -8.589 19.324 1.00 90.06 105 LEU A C 1
ATOM 783 O O . LEU A 1 105 ? -20.542 -8.645 18.989 1.00 90.06 105 LEU A O 1
ATOM 787 N N . LYS A 1 106 ? -18.608 -9.660 19.548 1.00 88.00 106 LYS A N 1
ATOM 788 C CA . LYS A 1 106 ? -19.094 -11.033 19.520 1.00 88.00 106 LYS A CA 1
ATOM 789 C C . LYS A 1 106 ? -18.376 -11.816 20.611 1.00 88.00 106 LYS A C 1
ATOM 791 O O . LYS A 1 106 ? -17.158 -11.743 20.715 1.00 88.00 106 LYS A O 1
ATOM 796 N N . ASP A 1 107 ? -19.139 -12.504 21.455 1.00 87.50 107 ASP A N 1
ATOM 797 C CA . ASP A 1 107 ? -18.611 -13.324 22.557 1.00 87.50 107 ASP A CA 1
ATOM 798 C C . ASP A 1 107 ? -17.665 -12.565 23.515 1.00 87.50 107 ASP A C 1
ATOM 800 O O . ASP A 1 107 ? -16.733 -13.124 24.080 1.00 87.50 107 ASP A O 1
ATOM 804 N N . GLY A 1 108 ? -17.916 -11.264 23.708 1.00 83.00 108 GLY A N 1
ATOM 805 C CA . GLY A 1 108 ? -17.119 -10.395 24.584 1.00 83.00 108 GLY A CA 1
ATOM 806 C C . GLY A 1 108 ? -15.886 -9.773 23.926 1.00 83.00 108 GLY A C 1
ATOM 807 O O . GLY A 1 108 ? -15.323 -8.838 24.494 1.00 83.00 108 GLY A O 1
ATOM 808 N N . ASP A 1 109 ? -15.530 -10.209 22.720 1.00 87.81 109 ASP A N 1
ATOM 809 C CA . ASP A 1 109 ? -14.406 -9.691 2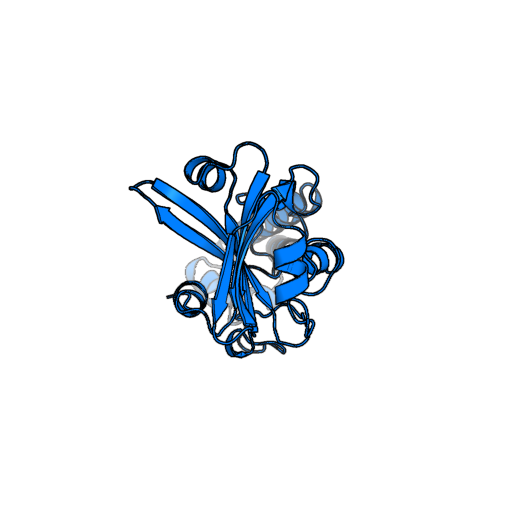1.945 1.00 87.81 109 ASP A CA 1
ATOM 810 C C . ASP A 1 109 ? -14.880 -8.746 20.829 1.00 87.81 109 ASP A C 1
ATOM 812 O O . ASP A 1 109 ? -16.047 -8.772 20.425 1.00 87.81 109 ASP A O 1
ATOM 816 N N . TRP A 1 110 ? -13.999 -7.880 20.329 1.00 90.69 110 TRP A N 1
ATOM 817 C CA . TRP A 1 110 ? -14.333 -6.973 19.235 1.00 90.69 110 TRP A CA 1
ATOM 818 C C . TRP A 1 110 ? -14.224 -7.663 17.875 1.00 90.69 110 TRP A C 1
ATOM 820 O O . TRP A 1 110 ? -13.342 -8.481 17.618 1.00 90.69 110 TRP A O 1
ATOM 830 N N . THR A 1 111 ? -15.153 -7.310 16.993 1.00 91.81 111 THR A N 1
ATOM 831 C CA . THR A 1 111 ? -15.205 -7.788 15.602 1.00 91.81 111 THR A CA 1
ATOM 832 C C . THR A 1 111 ? -15.019 -6.637 14.628 1.00 91.81 111 THR A C 1
ATOM 834 O O . THR A 1 111 ? -14.301 -6.768 13.639 1.00 91.81 111 THR A O 1
ATOM 837 N N . ARG A 1 112 ? -15.592 -5.477 14.958 1.00 91.94 112 ARG A N 1
ATOM 838 C CA . ARG A 1 112 ? -15.492 -4.259 14.164 1.00 91.94 112 ARG A CA 1
ATOM 839 C C . ARG A 1 112 ? -15.291 -3.057 15.050 1.00 91.94 112 ARG A C 1
ATOM 841 O O . ARG A 1 112 ? -15.980 -2.920 16.057 1.00 91.94 112 ARG A O 1
ATOM 848 N N . PHE A 1 113 ? -14.408 -2.170 14.636 1.00 90.12 113 PHE A N 1
ATOM 849 C CA . PHE A 1 113 ? -14.200 -0.889 15.285 1.00 90.12 113 PHE A CA 1
ATOM 850 C C . PHE A 1 113 ? -14.116 0.205 14.226 1.00 90.12 113 PHE A C 1
ATOM 852 O O . PHE A 1 113 ? -13.436 0.044 13.221 1.00 90.12 113 PHE A O 1
ATOM 859 N N . GLU A 1 114 ? -14.826 1.304 14.428 1.00 89.56 114 GLU A N 1
ATOM 860 C CA . GLU A 1 114 ? -14.865 2.443 13.515 1.00 89.56 114 GLU A CA 1
ATOM 861 C C . GLU A 1 114 ? -14.421 3.698 14.258 1.00 89.56 114 GLU A C 1
ATOM 863 O O . GLU A 1 114 ? -14.858 3.915 15.387 1.00 89.56 114 GLU A O 1
ATOM 868 N N . MET A 1 115 ? -13.605 4.538 13.623 1.00 88.69 115 MET A N 1
ATOM 869 C CA . MET A 1 115 ? -13.296 5.886 14.108 1.00 88.69 115 MET A CA 1
ATOM 870 C C . MET A 1 115 ? -12.886 6.817 12.964 1.00 88.69 115 MET A C 1
ATOM 872 O O . MET A 1 115 ? -12.477 6.373 11.890 1.00 88.69 115 MET A O 1
ATOM 876 N N . ALA A 1 116 ? -12.945 8.123 13.213 1.00 89.12 116 ALA A N 1
ATOM 877 C CA . ALA A 1 116 ? -12.375 9.126 12.324 1.00 89.12 116 ALA A CA 1
ATOM 878 C C . ALA A 1 116 ? -10.881 9.342 12.627 1.00 89.12 116 ALA A C 1
ATOM 880 O O . ALA A 1 116 ? -10.500 9.681 13.752 1.00 89.12 116 ALA A O 1
ATOM 881 N N . LEU A 1 117 ? -10.028 9.199 11.613 1.00 89.00 117 LEU A N 1
ATOM 882 C CA . LEU A 1 117 ? -8.651 9.681 11.649 1.00 89.00 117 LEU A CA 1
ATOM 883 C C . LEU A 1 117 ? -8.670 11.200 11.499 1.00 89.00 117 LEU A C 1
ATOM 885 O O . LEU A 1 117 ? -9.121 11.727 10.483 1.00 89.00 117 LEU A O 1
ATOM 889 N N . SER A 1 118 ? -8.183 11.913 12.512 1.00 88.62 118 SER A N 1
ATOM 890 C CA . SER A 1 118 ? -8.153 13.376 12.489 1.00 88.62 118 SER A CA 1
ATOM 891 C C . SER A 1 118 ? -7.242 13.911 11.379 1.00 88.62 118 SER A C 1
ATOM 893 O O . SER A 1 118 ? -6.269 13.263 10.996 1.00 88.62 118 SER A O 1
ATOM 895 N N . ALA A 1 119 ? -7.494 15.142 10.925 1.00 87.75 119 ALA A N 1
ATOM 896 C CA . ALA A 1 119 ? -6.617 15.859 9.991 1.00 87.75 119 ALA A CA 1
ATOM 897 C C . ALA A 1 119 ? -5.142 15.944 10.442 1.00 87.75 119 ALA A C 1
ATOM 899 O O . ALA A 1 119 ? -4.247 16.074 9.613 1.00 87.75 119 ALA A O 1
ATOM 900 N N . GLY A 1 120 ? -4.880 15.856 11.752 1.00 87.81 120 GLY A N 1
ATOM 901 C CA . GLY A 1 120 ? -3.528 15.838 12.321 1.00 87.81 120 GLY A CA 1
ATOM 902 C C . GLY A 1 120 ? -2.877 14.453 12.387 1.00 87.81 120 GLY A C 1
ATOM 903 O O . GLY A 1 120 ? -1.753 14.338 12.872 1.00 87.81 120 GLY A O 1
ATOM 904 N N . HIS A 1 121 ? -3.564 13.392 11.956 1.00 88.50 121 HIS A N 1
ATOM 905 C CA . HIS A 1 121 ? -3.018 12.041 11.970 1.00 88.50 121 HIS A CA 1
ATOM 906 C C . HIS A 1 121 ? -1.845 11.921 10.975 1.00 88.50 121 HIS A C 1
ATOM 908 O O . HIS A 1 121 ? -1.971 12.404 9.849 1.00 88.50 121 HIS A O 1
ATOM 914 N N . PRO A 1 122 ? -0.732 11.235 11.312 1.00 87.56 122 PRO A N 1
ATOM 915 C CA . PRO A 1 122 ? 0.443 11.150 10.435 1.00 87.56 122 PRO A CA 1
ATOM 916 C C . PRO A 1 122 ? 0.150 10.592 9.038 1.00 87.56 122 PRO A C 1
ATOM 918 O O . PRO A 1 122 ? 0.791 10.978 8.068 1.00 87.56 122 PRO A O 1
ATOM 921 N N . LEU A 1 123 ? -0.831 9.693 8.931 1.00 87.00 123 LEU A N 1
ATOM 922 C CA . LEU A 1 123 ? -1.265 9.118 7.654 1.00 87.00 123 LEU A CA 1
ATOM 923 C C . LEU A 1 123 ? -2.324 9.951 6.913 1.00 87.00 123 LEU A C 1
ATOM 925 O O . LEU A 1 123 ? -2.650 9.600 5.788 1.00 87.00 123 LEU A O 1
ATOM 929 N N . HIS A 1 124 ? -2.873 11.022 7.497 1.00 88.38 124 HIS A N 1
ATOM 930 C CA . HIS A 1 124 ? -4.026 11.714 6.909 1.00 88.38 124 HIS A CA 1
ATOM 931 C C . HIS A 1 124 ? -3.721 12.264 5.515 1.00 88.38 124 HIS A C 1
ATOM 933 O O . HIS A 1 124 ? -4.443 11.957 4.579 1.00 88.38 124 HIS A O 1
ATOM 939 N N . GLY A 1 125 ? -2.643 13.039 5.351 1.00 84.88 125 GLY A N 1
ATOM 940 C CA . GLY A 1 125 ? -2.302 13.624 4.046 1.00 84.88 125 GLY A CA 1
ATOM 941 C C . GLY A 1 125 ? -2.036 12.570 2.967 1.00 84.88 125 GLY A C 1
ATOM 942 O O . GLY A 1 125 ? -2.455 12.738 1.829 1.00 84.88 125 GLY A O 1
ATOM 943 N N . LEU A 1 126 ? -1.404 11.458 3.349 1.00 80.94 126 LEU A N 1
ATOM 944 C CA . LEU A 1 126 ? -1.138 10.335 2.451 1.00 80.94 126 LEU A CA 1
ATOM 945 C C . LEU A 1 126 ? -2.429 9.612 2.026 1.00 80.94 126 LEU A C 1
ATOM 947 O O . LEU A 1 126 ? -2.563 9.206 0.879 1.00 80.94 126 LEU A O 1
ATOM 951 N N . LEU A 1 127 ? -3.354 9.402 2.963 1.00 84.44 127 LEU A N 1
ATOM 952 C CA . LEU A 1 127 ? -4.603 8.676 2.716 1.00 84.44 127 LEU A CA 1
ATOM 953 C C . LEU A 1 127 ? -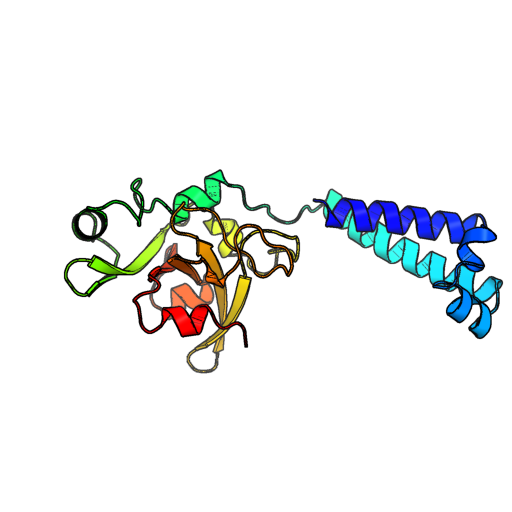5.680 9.553 2.064 1.00 84.44 127 LEU A C 1
ATOM 955 O O . LEU A 1 127 ? -6.611 9.019 1.473 1.00 84.44 127 LEU A O 1
ATOM 959 N N . ASP A 1 128 ? -5.550 10.876 2.158 1.00 84.19 128 ASP A N 1
ATOM 960 C CA . ASP A 1 128 ? -6.374 11.839 1.423 1.00 84.19 128 ASP A CA 1
ATOM 961 C C . ASP A 1 128 ? -5.956 11.878 -0.060 1.00 84.19 128 ASP A C 1
ATOM 963 O O . ASP A 1 128 ? -6.790 11.764 -0.959 1.00 84.19 128 ASP A O 1
ATOM 967 N N . ASP A 1 129 ? -4.646 11.916 -0.329 1.00 77.12 129 ASP A N 1
ATOM 968 C CA . ASP A 1 129 ? -4.082 11.903 -1.682 1.00 77.12 129 ASP A CA 1
ATOM 969 C C . ASP A 1 129 ? -3.783 10.480 -2.184 1.00 77.12 129 ASP A C 1
ATOM 971 O O . ASP A 1 129 ? -2.648 10.088 -2.462 1.00 77.12 129 ASP A O 1
ATOM 975 N N . THR A 1 130 ? -4.839 9.678 -2.329 1.00 67.31 130 THR A N 1
ATOM 976 C CA . THR A 1 130 ? -4.718 8.307 -2.862 1.00 67.31 130 THR A CA 1
ATOM 977 C C . THR A 1 130 ? -4.222 8.239 -4.315 1.00 67.31 130 THR A C 1
ATOM 979 O O . THR A 1 130 ? -3.883 7.154 -4.785 1.00 67.31 130 THR A O 1
ATOM 982 N N . ASP A 1 131 ? -4.161 9.367 -5.034 1.00 65.31 131 ASP A N 1
ATOM 983 C CA . ASP A 1 131 ? -3.629 9.458 -6.400 1.00 65.31 131 ASP A CA 1
ATOM 984 C C . ASP A 1 131 ? -2.092 9.449 -6.439 1.00 65.31 131 ASP A C 1
ATOM 986 O O . ASP A 1 131 ? -1.505 8.965 -7.411 1.00 65.31 131 ASP A O 1
ATOM 990 N N . SER A 1 132 ? -1.428 9.929 -5.381 1.00 59.06 132 SER A N 1
ATOM 991 C CA . SER A 1 132 ? 0.035 9.881 -5.251 1.00 59.06 132 SER A CA 1
ATOM 992 C C . SER A 1 132 ? 0.554 8.615 -4.570 1.00 59.06 132 SER A C 1
ATOM 994 O O . SER A 1 132 ? 1.774 8.413 -4.496 1.00 59.06 132 SER A O 1
ATOM 996 N N . PHE A 1 133 ? -0.353 7.737 -4.126 1.00 58.72 133 PHE A N 1
ATOM 997 C CA . PHE A 1 133 ? -0.040 6.413 -3.598 1.00 58.72 133 PHE A CA 1
ATOM 998 C C . PHE A 1 133 ? 0.587 5.567 -4.713 1.00 58.72 133 PHE A C 1
ATOM 1000 O O . PHE A 1 133 ? -0.076 4.946 -5.546 1.00 58.72 133 PHE A O 1
ATOM 1007 N N . GLY A 1 134 ? 1.912 5.634 -4.796 1.00 51.78 134 GLY A N 1
ATOM 1008 C CA . GLY A 1 134 ? 2.671 4.957 -5.826 1.00 51.78 134 GLY A CA 1
ATOM 1009 C C . GLY A 1 134 ? 2.574 3.446 -5.660 1.00 51.78 134 GLY A C 1
ATOM 1010 O O . GLY A 1 134 ? 2.589 2.933 -4.550 1.00 51.78 134 GLY A O 1
ATOM 1011 N N . VAL A 1 135 ? 2.596 2.731 -6.786 1.00 51.59 135 VAL A N 1
ATOM 1012 C CA . VAL A 1 135 ? 2.787 1.268 -6.888 1.00 51.59 135 VAL A CA 1
ATOM 1013 C C . VAL A 1 135 ? 4.200 0.840 -6.437 1.00 51.59 135 VAL A C 1
ATOM 1015 O O . VAL A 1 135 ? 4.763 -0.135 -6.934 1.00 51.59 135 VAL A O 1
ATOM 1018 N N . ASP A 1 136 ? 4.833 1.610 -5.548 1.00 49.75 136 ASP A N 1
ATOM 1019 C CA . ASP A 1 136 ? 5.956 1.075 -4.800 1.00 49.75 136 ASP A CA 1
ATOM 1020 C C . ASP A 1 136 ? 5.405 0.002 -3.862 1.00 49.75 136 ASP A C 1
ATOM 1022 O O . ASP A 1 136 ? 4.218 -0.040 -3.558 1.00 49.75 136 ASP A O 1
ATOM 1026 N N . ILE A 1 137 ? 6.276 -0.931 -3.500 1.00 54.47 137 ILE A N 1
ATOM 1027 C CA . ILE A 1 137 ? 6.035 -2.145 -2.708 1.00 54.47 137 ILE A CA 1
ATOM 1028 C C . ILE A 1 137 ? 5.719 -1.753 -1.245 1.00 54.47 137 ILE A C 1
ATOM 1030 O O . ILE A 1 137 ? 6.296 -2.278 -0.296 1.00 54.47 137 ILE A O 1
ATOM 1034 N N . ASP A 1 138 ? 4.886 -0.737 -1.069 1.00 63.28 138 ASP A N 1
ATOM 1035 C CA . ASP A 1 138 ? 4.483 -0.178 0.197 1.00 63.28 138 ASP A CA 1
ATOM 1036 C C . ASP A 1 138 ? 3.274 -0.972 0.705 1.00 63.28 138 ASP A C 1
ATOM 1038 O O . ASP A 1 138 ? 2.428 -1.420 -0.075 1.00 63.28 138 ASP A O 1
ATOM 1042 N N . PRO A 1 139 ? 3.200 -1.214 2.018 1.00 67.38 139 PRO A N 1
ATOM 1043 C CA . PRO A 1 139 ? 2.122 -1.987 2.602 1.00 67.38 139 PRO A CA 1
ATOM 1044 C C . PRO A 1 139 ? 0.800 -1.243 2.432 1.00 67.38 139 PRO A C 1
ATOM 1046 O O . PRO A 1 139 ? 0.642 -0.122 2.908 1.00 67.38 139 PRO A O 1
ATOM 1049 N N . GLY A 1 140 ? -0.156 -1.900 1.791 1.00 70.69 140 GLY A N 1
ATOM 1050 C CA . GLY A 1 140 ? -1.510 -1.401 1.622 1.00 70.69 140 GLY A CA 1
ATOM 1051 C C . GLY A 1 140 ? -2.019 -1.598 0.200 1.00 70.69 140 GLY A C 1
ATOM 1052 O O . GLY A 1 140 ? -1.252 -1.596 -0.758 1.00 70.69 140 GLY A O 1
ATOM 1053 N N . PHE A 1 141 ? -3.327 -1.778 0.056 1.00 75.44 141 PHE A N 1
ATOM 1054 C CA . PHE A 1 141 ? -3.971 -1.969 -1.240 1.00 75.44 141 PHE A CA 1
ATOM 1055 C C . PHE A 1 141 ? -4.977 -0.861 -1.486 1.00 75.44 141 PHE A C 1
ATOM 1057 O O . PHE A 1 141 ? -5.831 -0.601 -0.639 1.00 75.44 141 PHE A O 1
ATOM 1064 N N . LEU A 1 142 ? -4.903 -0.236 -2.659 1.00 77.31 142 LEU A N 1
ATOM 1065 C CA . LEU A 1 142 ? -5.939 0.683 -3.100 1.00 77.31 142 LEU A CA 1
ATOM 1066 C C . LEU A 1 142 ? -7.106 -0.123 -3.676 1.00 77.31 142 LEU A C 1
ATOM 1068 O O . LEU A 1 142 ? -6.956 -0.813 -4.684 1.00 77.31 142 LEU A O 1
ATOM 1072 N N . LEU A 1 143 ? -8.277 -0.000 -3.059 1.00 76.19 143 LEU A N 1
ATOM 1073 C CA . LEU A 1 143 ? -9.519 -0.591 -3.537 1.00 76.19 143 LEU A CA 1
ATOM 1074 C C . LEU A 1 143 ? -10.462 0.511 -4.020 1.00 76.19 143 LEU A C 1
ATOM 1076 O O . LEU A 1 143 ? -10.675 1.526 -3.352 1.00 76.19 143 LEU A O 1
ATOM 1080 N N . ARG A 1 144 ? -11.067 0.290 -5.187 1.00 77.00 144 ARG A N 1
ATOM 1081 C CA . ARG A 1 144 ? -12.163 1.118 -5.693 1.00 77.00 144 ARG A CA 1
ATOM 1082 C C . ARG A 1 144 ? -13.479 0.433 -5.367 1.00 77.00 144 ARG A C 1
ATOM 1084 O O . ARG A 1 144 ? -13.734 -0.668 -5.843 1.00 77.00 144 ARG A O 1
ATOM 1091 N N . HIS A 1 145 ? -14.323 1.095 -4.590 1.00 69.06 145 HIS A N 1
ATOM 1092 C CA . HIS A 1 145 ? -15.650 0.606 -4.244 1.00 69.06 145 HIS A CA 1
ATOM 1093 C C . HIS A 1 145 ? -16.708 1.473 -4.928 1.00 69.06 145 HIS A C 1
ATOM 1095 O O . HIS A 1 145 ? -16.559 2.686 -5.030 1.00 69.06 145 HIS A O 1
ATOM 1101 N N . ARG A 1 146 ? -17.813 0.878 -5.387 1.00 70.81 146 ARG A N 1
ATOM 1102 C CA . ARG A 1 146 ? -18.997 1.656 -5.781 1.00 70.81 146 ARG A CA 1
ATOM 1103 C C . ARG A 1 146 ? -19.932 1.827 -4.597 1.00 70.81 146 ARG A C 1
ATOM 1105 O O . ARG A 1 146 ? -20.408 0.831 -4.059 1.00 70.81 146 ARG A O 1
ATOM 1112 N N . LEU A 1 147 ? -20.214 3.061 -4.205 1.00 67.19 147 LEU A N 1
ATOM 1113 C CA . LEU A 1 147 ? -21.189 3.382 -3.170 1.00 67.19 147 LEU A CA 1
ATOM 1114 C C . LEU A 1 147 ? -22.185 4.387 -3.740 1.00 67.19 147 LEU A C 1
ATOM 1116 O O . LEU A 1 147 ? -21.795 5.437 -4.231 1.00 67.19 147 LEU A O 1
ATOM 1120 N N . ARG A 1 148 ? -23.481 4.050 -3.705 1.00 71.88 148 ARG A N 1
ATOM 1121 C CA . ARG A 1 148 ? -24.567 4.911 -4.222 1.00 71.88 148 ARG A CA 1
ATOM 1122 C C . ARG A 1 148 ? -24.368 5.382 -5.676 1.00 71.88 148 ARG A C 1
ATOM 1124 O O . ARG A 1 148 ? -24.839 6.445 -6.053 1.00 71.88 148 ARG A O 1
ATOM 1131 N N . GLY A 1 149 ? -23.701 4.573 -6.499 1.00 73.56 149 GLY A N 1
ATOM 1132 C CA . GLY A 1 149 ? -23.416 4.893 -7.903 1.00 73.56 149 GLY A CA 1
ATOM 1133 C C . GLY A 1 149 ? -22.127 5.687 -8.128 1.00 73.56 149 GLY A C 1
ATOM 1134 O O . GLY A 1 149 ? -21.659 5.745 -9.262 1.00 73.56 149 GLY A O 1
ATOM 1135 N N . GLU A 1 150 ? -21.501 6.208 -7.073 1.00 73.12 150 GLU A N 1
ATOM 1136 C CA . GLU A 1 150 ? -20.204 6.878 -7.144 1.00 73.12 150 GLU A CA 1
ATOM 1137 C C . GLU A 1 150 ? -19.067 5.889 -6.880 1.00 73.12 150 GLU A C 1
ATOM 1139 O O . GLU A 1 150 ? -19.199 4.947 -6.095 1.00 73.12 150 GLU A O 1
ATOM 1144 N N . THR A 1 151 ? -17.945 6.076 -7.576 1.00 75.38 151 THR A N 1
ATOM 1145 C CA . THR A 1 151 ? -16.731 5.298 -7.310 1.00 75.38 151 THR A CA 1
ATOM 1146 C C . THR A 1 151 ? -15.949 6.013 -6.225 1.00 75.38 151 THR A C 1
ATOM 1148 O O . THR A 1 151 ? -15.413 7.090 -6.458 1.00 75.38 151 THR A O 1
ATOM 1151 N N . ILE A 1 152 ? -15.897 5.396 -5.056 1.00 79.50 152 ILE A N 1
ATOM 1152 C CA . ILE A 1 152 ? -15.157 5.863 -3.893 1.00 79.50 152 ILE A CA 1
ATOM 1153 C C . ILE A 1 152 ? -13.897 5.023 -3.699 1.00 79.50 152 ILE A C 1
ATOM 1155 O O . ILE A 1 152 ? -13.836 3.867 -4.137 1.00 79.50 152 ILE A O 1
ATOM 1159 N N . ARG A 1 153 ? -12.878 5.595 -3.058 1.00 84.25 153 ARG A N 1
ATOM 1160 C CA . ARG A 1 153 ? -11.600 4.912 -2.842 1.00 84.25 153 ARG A CA 1
ATOM 1161 C C . ARG A 1 153 ? -11.373 4.628 -1.372 1.00 84.25 153 ARG A C 1
ATOM 1163 O O . ARG A 1 153 ? -11.765 5.400 -0.499 1.00 84.25 153 ARG A O 1
ATOM 1170 N N . ALA A 1 154 ? -10.726 3.500 -1.123 1.00 86.81 154 ALA A N 1
ATOM 1171 C CA . ALA A 1 154 ? -10.241 3.138 0.191 1.00 86.81 154 ALA A CA 1
ATOM 1172 C C . ALA A 1 154 ? -8.864 2.493 0.087 1.00 86.81 154 ALA A C 1
ATOM 1174 O O . ALA A 1 154 ? -8.571 1.780 -0.875 1.00 86.81 154 ALA A O 1
ATOM 1175 N N . THR A 1 155 ? -8.054 2.700 1.113 1.00 87.75 155 THR A N 1
ATOM 1176 C CA . THR A 1 155 ? -6.772 2.028 1.297 1.00 87.75 155 THR A CA 1
ATOM 1177 C C . THR A 1 155 ? -6.919 0.978 2.388 1.00 87.75 155 THR A C 1
ATOM 1179 O O . THR A 1 155 ? -7.404 1.270 3.482 1.00 87.75 155 THR A O 1
ATOM 1182 N N . LEU A 1 156 ? -6.524 -0.255 2.083 1.00 87.88 156 LEU A N 1
ATOM 1183 C CA . LEU A 1 156 ? -6.638 -1.404 2.973 1.00 87.88 156 LEU A CA 1
ATOM 1184 C C . LEU A 1 156 ? -5.266 -1.796 3.503 1.00 87.88 156 LEU A C 1
ATOM 1186 O O . LEU A 1 156 ? -4.366 -2.064 2.714 1.00 87.88 156 LEU A O 1
ATOM 1190 N N . PHE A 1 157 ? -5.133 -1.912 4.819 1.00 89.81 157 PHE A N 1
ATOM 1191 C CA . PHE A 1 157 ? -3.928 -2.385 5.494 1.00 89.81 157 PHE A CA 1
ATOM 1192 C C . PHE A 1 157 ? -4.221 -3.680 6.240 1.00 89.81 157 PHE A C 1
ATOM 1194 O O . PHE A 1 157 ? -5.087 -3.705 7.110 1.00 89.81 157 PHE A O 1
ATOM 1201 N N . TYR A 1 158 ? -3.491 -4.744 5.929 1.00 89.44 158 TYR A N 1
ATOM 1202 C CA . TYR A 1 158 ? -3.639 -6.041 6.586 1.00 89.44 158 TYR A CA 1
ATOM 1203 C C . TYR A 1 158 ? -2.557 -6.229 7.626 1.00 89.44 158 TYR A C 1
ATOM 1205 O O . TYR A 1 158 ? -1.406 -5.892 7.362 1.00 89.44 158 TYR A O 1
ATOM 1213 N N . PHE A 1 159 ? -2.910 -6.810 8.767 1.00 91.88 159 PHE A N 1
ATOM 1214 C CA . PHE A 1 159 ? -1.964 -7.082 9.840 1.00 91.88 159 PHE A CA 1
ATOM 1215 C C . PHE A 1 159 ? -2.155 -8.488 10.398 1.00 91.88 159 PHE A C 1
ATOM 1217 O O . PHE A 1 159 ? -3.285 -8.958 10.549 1.00 91.88 159 PHE A O 1
ATOM 1224 N N . ASP A 1 160 ? -1.050 -9.157 10.717 1.00 91.94 160 ASP A N 1
ATOM 1225 C CA . ASP A 1 160 ? -1.065 -10.455 11.389 1.00 91.94 160 ASP A CA 1
ATOM 1226 C C . ASP A 1 160 ? -1.237 -10.315 12.914 1.00 91.94 160 ASP A C 1
ATOM 1228 O O . ASP A 1 160 ? -1.289 -9.215 13.472 1.00 91.94 160 ASP A O 1
ATOM 1232 N N . ALA A 1 161 ? -1.288 -11.451 13.614 1.00 91.44 161 ALA A N 1
ATOM 1233 C CA . ALA A 1 161 ? -1.384 -11.495 15.074 1.00 91.44 161 ALA A CA 1
ATOM 1234 C C . ALA A 1 161 ? -0.166 -10.882 15.807 1.00 91.44 161 ALA A C 1
ATOM 1236 O O . ALA A 1 161 ? -0.214 -10.663 17.014 1.00 91.44 161 ALA A O 1
ATOM 1237 N N . THR A 1 162 ? 0.930 -10.602 15.093 1.00 90.56 162 THR A N 1
ATOM 1238 C CA . THR A 1 162 ? 2.138 -9.935 15.607 1.00 90.56 162 THR A CA 1
ATOM 1239 C C . THR A 1 162 ? 2.202 -8.450 15.233 1.00 90.56 162 THR A C 1
ATOM 1241 O O . THR A 1 162 ? 3.238 -7.814 15.433 1.00 90.56 162 THR A O 1
ATOM 1244 N N . LEU A 1 163 ? 1.101 -7.888 14.712 1.00 90.00 163 LEU A N 1
ATOM 1245 C CA . LEU A 1 163 ? 0.971 -6.501 14.250 1.00 90.00 163 LEU A CA 1
ATOM 1246 C C . LEU A 1 163 ? 1.883 -6.146 13.068 1.00 90.00 163 LEU A C 1
ATOM 1248 O O . LEU A 1 163 ? 2.160 -4.968 12.825 1.00 90.00 163 LEU A O 1
ATOM 1252 N N . ARG A 1 164 ? 2.361 -7.144 12.320 1.00 88.75 164 ARG A N 1
ATOM 1253 C CA . ARG A 1 164 ? 3.166 -6.913 11.119 1.00 88.75 164 ARG A CA 1
ATOM 1254 C C . ARG A 1 164 ? 2.262 -6.772 9.902 1.00 88.75 164 ARG A C 1
ATOM 1256 O O . ARG A 1 164 ? 1.291 -7.521 9.797 1.00 88.75 164 ARG A O 1
ATOM 1263 N N . PRO A 1 165 ? 2.580 -5.852 8.975 1.00 88.00 165 PRO A N 1
ATOM 1264 C CA . PRO A 1 165 ? 1.818 -5.725 7.747 1.00 88.00 165 PRO A CA 1
ATOM 1265 C C . PRO A 1 165 ? 1.894 -7.023 6.931 1.00 88.00 165 PRO A C 1
ATOM 1267 O O . PRO A 1 165 ? 2.968 -7.615 6.780 1.00 88.00 165 PRO A O 1
ATOM 1270 N N . CYS A 1 166 ? 0.749 -7.465 6.421 1.00 85.19 166 CYS A N 1
ATOM 1271 C CA . CYS A 1 166 ? 0.656 -8.570 5.474 1.00 85.19 166 CYS A CA 1
ATOM 1272 C C . CYS A 1 166 ? 0.638 -8.046 4.039 1.00 85.19 166 CYS A C 1
ATOM 1274 O O . CYS A 1 166 ? 0.150 -6.944 3.776 1.00 85.19 166 CYS A O 1
ATOM 1276 N N . ASP A 1 167 ? 1.118 -8.861 3.106 1.00 76.56 167 ASP A N 1
ATOM 1277 C CA . ASP A 1 167 ? 1.125 -8.534 1.683 1.00 76.56 167 ASP A CA 1
ATOM 1278 C C . ASP A 1 167 ? 0.649 -9.720 0.819 1.00 76.56 167 ASP A C 1
ATOM 1280 O O . ASP A 1 167 ? 0.407 -10.830 1.308 1.00 76.56 167 ASP A O 1
ATOM 1284 N N . ASN A 1 168 ? 0.442 -9.464 -0.475 1.00 68.12 168 ASN A N 1
ATOM 1285 C CA . ASN A 1 168 ? -0.045 -10.450 -1.441 1.00 68.12 168 ASN A CA 1
ATOM 1286 C C . ASN A 1 168 ? 1.078 -11.014 -2.328 1.00 68.12 168 ASN A C 1
ATOM 1288 O O . ASN A 1 168 ? 0.797 -11.607 -3.373 1.00 68.12 168 ASN A O 1
ATOM 1292 N N . PHE A 1 169 ? 2.349 -10.828 -1.952 1.00 67.00 169 PHE A N 1
ATOM 1293 C CA . PHE A 1 169 ? 3.457 -11.287 -2.777 1.00 67.00 169 PHE A CA 1
ATOM 1294 C C . PHE A 1 169 ? 3.612 -12.808 -2.695 1.00 67.00 169 PHE A C 1
ATOM 1296 O O . PHE A 1 169 ? 3.525 -13.414 -1.627 1.00 67.00 169 PHE A O 1
ATOM 1303 N N . LEU A 1 170 ? 3.928 -13.425 -3.839 1.00 49.81 170 LEU A N 1
ATOM 1304 C CA . LEU A 1 170 ? 4.073 -14.881 -3.994 1.00 49.81 170 LEU A CA 1
ATOM 1305 C C . LEU A 1 170 ? 5.101 -15.512 -3.028 1.00 49.81 170 LEU A C 1
ATOM 1307 O O . LEU A 1 170 ? 5.053 -16.709 -2.767 1.00 49.81 170 LEU A O 1
ATOM 1311 N N . PHE A 1 171 ? 6.027 -14.703 -2.501 1.00 56.44 171 PHE A N 1
ATOM 1312 C CA . PHE A 1 171 ? 7.081 -15.102 -1.561 1.00 56.44 171 PHE A CA 1
ATOM 1313 C C . PHE A 1 171 ? 7.052 -14.283 -0.265 1.00 56.44 171 PHE A C 1
ATOM 1315 O O . PHE A 1 171 ? 8.094 -14.042 0.352 1.00 56.44 171 PHE A O 1
ATOM 1322 N N . SER A 1 172 ? 5.867 -13.819 0.132 1.00 69.50 172 SER A N 1
ATOM 1323 C CA . SER A 1 172 ? 5.695 -13.071 1.370 1.00 69.50 172 SER A CA 1
ATOM 1324 C C . SER A 1 172 ? 6.123 -13.876 2.592 1.00 69.50 172 SER A C 1
ATOM 1326 O O . SER A 1 172 ? 5.823 -15.065 2.713 1.00 69.50 172 SER A O 1
ATOM 1328 N N . ARG A 1 173 ? 6.769 -13.206 3.551 1.00 75.75 173 ARG A N 1
ATOM 1329 C CA . ARG A 1 173 ? 6.973 -13.763 4.898 1.00 75.75 173 ARG A CA 1
ATOM 1330 C C . ARG A 1 173 ? 5.724 -13.622 5.775 1.00 75.75 173 ARG A C 1
ATOM 1332 O O . ARG A 1 173 ? 5.635 -14.310 6.786 1.00 75.75 173 ARG A O 1
ATOM 1339 N N . THR A 1 174 ? 4.794 -12.750 5.391 1.00 81.69 174 THR A N 1
ATOM 1340 C CA . THR A 1 174 ? 3.540 -12.436 6.088 1.00 81.69 174 THR A CA 1
ATOM 1341 C C . THR A 1 174 ? 2.392 -12.428 5.065 1.00 81.69 174 THR A C 1
ATOM 1343 O O . THR A 1 174 ? 1.891 -11.364 4.696 1.00 81.69 174 THR A O 1
ATOM 1346 N N . PRO A 1 175 ? 1.990 -13.604 4.540 1.00 82.31 175 PRO A N 1
ATOM 1347 C CA . PRO A 1 175 ? 0.982 -13.687 3.485 1.00 82.31 175 PRO A CA 1
ATOM 1348 C C . PRO A 1 175 ? -0.383 -13.175 3.962 1.00 82.31 175 PRO A C 1
ATOM 1350 O O . PRO A 1 175 ? -0.737 -13.310 5.130 1.00 82.31 175 PRO A O 1
ATOM 1353 N N . LEU A 1 176 ? -1.214 -12.674 3.047 1.00 82.75 176 LEU A N 1
ATOM 1354 C CA . LEU A 1 176 ? -2.572 -12.196 3.360 1.00 82.75 176 LEU A CA 1
ATOM 1355 C C . LEU A 1 176 ? -3.425 -13.202 4.166 1.00 82.75 176 LEU A C 1
ATOM 1357 O O . LEU A 1 176 ? -4.235 -12.813 5.000 1.00 82.75 176 LEU A O 1
ATOM 1361 N N . SER A 1 177 ? -3.217 -14.509 3.974 1.00 84.12 177 SER A N 1
ATOM 1362 C CA . SER A 1 177 ? -3.915 -15.569 4.718 1.00 84.12 177 SER A CA 1
ATOM 1363 C C . SER A 1 177 ? -3.620 -15.578 6.225 1.00 84.12 177 SER A C 1
ATOM 1365 O O . SER A 1 177 ? -4.428 -16.102 7.001 1.00 84.12 177 SER A O 1
ATOM 1367 N N . SER A 1 178 ? -2.476 -15.024 6.650 1.00 88.62 178 SER A N 1
ATOM 1368 C CA . SER A 1 178 ? -2.125 -14.854 8.065 1.00 88.62 178 SER A CA 1
ATOM 1369 C C . SER A 1 178 ? -2.690 -13.575 8.683 1.00 88.62 178 SER A C 1
ATOM 1371 O O . SER A 1 178 ? -2.460 -13.346 9.868 1.00 88.62 178 SER A O 1
ATOM 1373 N N . ALA A 1 179 ? -3.417 -12.751 7.920 1.00 90.12 179 ALA A N 1
ATOM 1374 C CA . ALA A 1 179 ? -4.042 -11.551 8.456 1.00 90.12 179 ALA A CA 1
ATOM 1375 C C . ALA A 1 179 ? -5.053 -11.909 9.558 1.00 90.12 179 ALA A C 1
ATOM 1377 O O . ALA A 1 179 ? -5.900 -12.794 9.391 1.00 90.12 179 ALA A O 1
ATOM 1378 N N . GLU A 1 180 ? -4.941 -11.200 10.677 1.00 92.56 180 GLU A N 1
ATOM 1379 C CA . GLU A 1 180 ? -5.809 -11.292 11.852 1.00 92.56 180 GLU A CA 1
ATOM 1380 C C . GLU A 1 180 ? -6.817 -10.138 11.880 1.00 92.56 180 GLU A C 1
ATOM 1382 O O . GLU A 1 180 ? -7.954 -10.298 12.328 1.00 92.56 180 GLU A O 1
ATOM 1387 N N . PHE A 1 181 ? -6.427 -8.978 11.348 1.00 92.12 181 PHE A N 1
ATOM 1388 C CA . PHE A 1 181 ? -7.321 -7.848 11.140 1.00 92.12 181 PHE A CA 1
ATOM 1389 C C . PHE A 1 181 ? -6.917 -7.028 9.909 1.00 92.12 181 PHE A C 1
ATOM 1391 O O . PHE A 1 181 ? -5.785 -7.098 9.422 1.00 92.12 181 PHE A O 1
ATOM 1398 N N . VAL A 1 182 ? -7.872 -6.258 9.394 1.00 92.12 182 VAL A N 1
ATOM 1399 C CA . VAL A 1 182 ? -7.694 -5.320 8.285 1.00 92.12 182 VAL A CA 1
ATOM 1400 C C . VAL A 1 182 ? -8.208 -3.949 8.693 1.00 92.12 182 VAL A C 1
ATOM 1402 O O . VA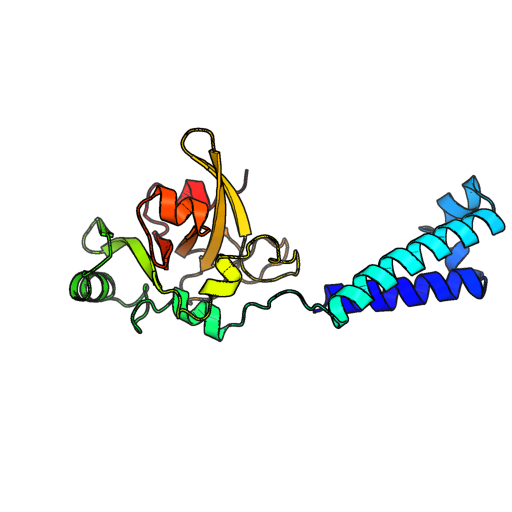L A 1 182 ? -9.226 -3.837 9.373 1.00 92.12 182 VAL A O 1
ATOM 1405 N N . VAL A 1 183 ? -7.501 -2.908 8.271 1.00 92.69 183 VAL A N 1
ATOM 1406 C CA . VAL A 1 183 ? -7.882 -1.509 8.452 1.00 92.69 183 VAL A CA 1
ATOM 1407 C C . VAL A 1 183 ? -8.225 -0.932 7.094 1.00 92.69 183 VAL A C 1
ATOM 1409 O O . VAL A 1 183 ? -7.377 -0.882 6.207 1.00 92.69 183 VAL A O 1
ATOM 1412 N N . VAL A 1 184 ? -9.466 -0.499 6.933 1.00 91.62 184 VAL A N 1
ATOM 1413 C CA . VAL A 1 184 ? -9.973 0.158 5.732 1.00 91.62 184 VAL A CA 1
ATOM 1414 C C . VAL A 1 184 ? -10.052 1.645 6.024 1.00 91.62 184 VAL A C 1
ATOM 1416 O O . VAL A 1 184 ? -10.832 2.053 6.883 1.00 91.62 184 VAL A O 1
ATOM 1419 N N . VAL A 1 185 ? -9.264 2.456 5.323 1.00 91.62 185 VAL A N 1
ATOM 1420 C CA . VAL A 1 185 ? -9.342 3.916 5.419 1.00 91.62 185 VAL A CA 1
ATOM 1421 C C . VAL A 1 185 ? -9.906 4.479 4.130 1.00 91.62 185 VAL A C 1
ATOM 1423 O O . VAL A 1 185 ? -9.355 4.259 3.056 1.00 91.62 185 VAL A O 1
ATOM 1426 N N . TRP A 1 186 ? -11.017 5.189 4.248 1.00 89.19 186 TRP A N 1
ATOM 1427 C CA . TRP A 1 186 ? -11.712 5.819 3.137 1.00 89.19 186 TRP A CA 1
ATOM 1428 C C . TRP A 1 186 ? -11.052 7.150 2.781 1.00 89.19 186 TRP A C 1
ATOM 1430 O O . TRP A 1 186 ? -10.616 7.877 3.675 1.00 89.19 186 TRP A O 1
ATOM 1440 N N . ASP A 1 187 ? -11.007 7.486 1.490 1.00 88.62 187 ASP A N 1
ATOM 1441 C CA . ASP A 1 187 ? -10.581 8.819 1.058 1.00 88.62 187 ASP A CA 1
ATOM 1442 C C . ASP A 1 187 ? -11.557 9.898 1.562 1.00 88.62 187 ASP A C 1
ATOM 1444 O O . ASP A 1 187 ? -12.615 9.608 2.138 1.00 88.62 187 ASP A O 1
ATOM 1448 N N . LYS A 1 188 ? -11.194 11.170 1.412 1.00 88.69 188 LYS A N 1
ATOM 1449 C CA . LYS A 1 188 ? -12.013 12.265 1.934 1.00 88.69 188 LYS A CA 1
ATOM 1450 C C . LYS A 1 188 ? -13.413 12.334 1.311 1.00 88.69 188 LYS A C 1
ATOM 1452 O O . LYS A 1 188 ? -14.364 12.384 2.091 1.00 88.69 188 LYS A O 1
ATOM 1457 N N . PRO A 1 189 ? -13.595 12.258 -0.024 1.00 86.69 189 PRO A N 1
ATOM 1458 C CA . PRO 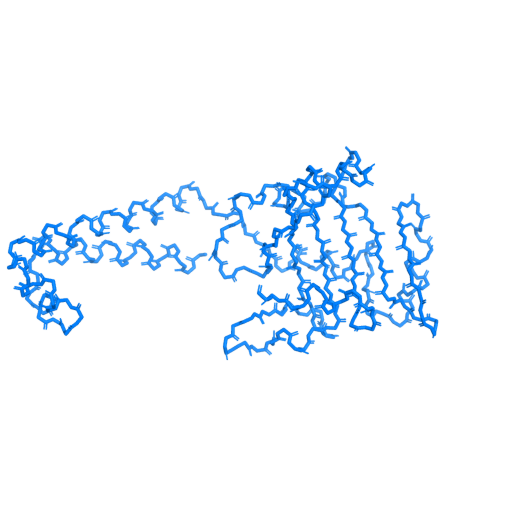A 1 189 ? -14.931 12.207 -0.620 1.00 86.69 189 PRO A CA 1
ATOM 1459 C C . PRO A 1 189 ? -15.798 11.072 -0.057 1.00 86.69 189 PRO A C 1
ATOM 1461 O O . PRO A 1 189 ? -16.965 11.279 0.281 1.00 86.69 189 PRO A O 1
ATOM 1464 N N . ALA A 1 190 ? -15.226 9.876 0.108 1.00 86.38 190 ALA A N 1
ATOM 1465 C CA . ALA A 1 190 ? -15.924 8.740 0.695 1.00 86.38 190 ALA A CA 1
ATOM 1466 C C . ALA A 1 190 ? -16.276 8.969 2.170 1.00 86.38 190 ALA A C 1
ATOM 1468 O O . ALA A 1 190 ? -17.388 8.668 2.606 1.00 86.38 190 ALA A O 1
ATOM 1469 N N . SER A 1 191 ? -15.339 9.518 2.939 1.00 89.06 191 SER A N 1
ATOM 1470 C CA . SER A 1 191 ? -15.518 9.838 4.357 1.00 89.06 191 SER A CA 1
ATOM 1471 C C . SER A 1 191 ? -16.641 10.858 4.558 1.00 89.06 191 SER A C 1
ATOM 1473 O O . SER A 1 191 ? -17.537 10.635 5.376 1.00 89.06 191 SER A O 1
ATOM 1475 N N . GLU A 1 192 ? -16.677 11.907 3.733 1.00 88.69 192 GLU A N 1
ATOM 1476 C CA . GLU A 1 192 ? -17.744 12.912 3.717 1.00 88.69 192 GLU A CA 1
ATOM 1477 C C . GLU A 1 192 ? -19.105 12.294 3.354 1.00 88.69 192 GLU A C 1
ATOM 1479 O O . GLU A 1 192 ? -20.110 12.597 4.003 1.00 88.69 192 GLU A O 1
ATOM 1484 N N . ALA A 1 193 ? -19.148 11.358 2.397 1.00 85.00 193 ALA A N 1
ATOM 1485 C CA . ALA A 1 193 ? -20.367 10.624 2.040 1.00 85.00 193 ALA A CA 1
ATOM 1486 C C . ALA A 1 193 ? -20.910 9.753 3.191 1.00 85.00 193 ALA A C 1
ATOM 1488 O O . ALA A 1 193 ? -22.116 9.484 3.263 1.00 85.00 193 ALA A O 1
ATOM 1489 N N . PHE A 1 194 ? -20.038 9.336 4.112 1.00 83.06 194 PHE A N 1
ATOM 1490 C CA . PHE A 1 194 ? -20.404 8.650 5.350 1.00 83.06 194 PHE A CA 1
ATOM 1491 C C . PHE A 1 194 ? -20.712 9.591 6.525 1.00 83.06 194 PHE A C 1
ATOM 1493 O O . PHE A 1 194 ? -21.149 9.113 7.572 1.00 83.06 194 PHE A O 1
ATOM 1500 N N . GLY A 1 195 ? -20.561 10.905 6.344 1.00 85.62 195 GLY A N 1
ATOM 1501 C CA . GLY A 1 195 ? -20.867 11.927 7.345 1.00 85.62 195 GLY A CA 1
ATOM 1502 C C . GLY A 1 195 ? -19.659 12.454 8.126 1.00 85.62 195 GLY A C 1
ATOM 1503 O O . GLY A 1 195 ? -19.845 13.306 8.996 1.00 85.62 195 GLY A O 1
ATOM 1504 N N . GLU A 1 196 ? -18.440 12.008 7.811 1.00 86.75 196 GLU A N 1
ATOM 1505 C CA . GLU A 1 196 ? -17.209 12.487 8.447 1.00 86.75 196 GLU A CA 1
ATOM 1506 C C . GLU A 1 196 ? -16.727 13.784 7.785 1.00 86.75 196 GLU A C 1
ATOM 1508 O O . GLU A 1 196 ? -16.299 13.788 6.636 1.00 86.75 196 GLU A O 1
ATOM 1513 N N . LYS A 1 197 ? -16.806 14.913 8.502 1.00 82.81 197 LYS A N 1
ATOM 1514 C CA . LYS A 1 197 ? -16.516 16.248 7.934 1.00 82.81 197 LYS A CA 1
ATOM 1515 C C . LYS A 1 197 ? -15.076 16.727 8.117 1.00 82.81 197 LYS A C 1
ATOM 1517 O O . LYS A 1 197 ? -14.648 17.650 7.432 1.00 82.81 197 LYS A O 1
ATOM 1522 N N . THR A 1 198 ? -14.359 16.190 9.101 1.00 81.62 198 THR A N 1
ATOM 1523 C CA . THR A 1 198 ? -13.073 16.747 9.571 1.00 81.62 198 THR A CA 1
ATOM 1524 C C . THR A 1 198 ? -11.933 15.733 9.578 1.00 81.62 198 THR A C 1
ATOM 1526 O O . THR A 1 198 ? -10.865 16.012 10.124 1.00 81.62 198 THR A O 1
ATOM 1529 N N . GLY A 1 199 ? -12.158 14.545 9.027 1.00 88.12 199 GLY A N 1
ATOM 1530 C CA . GLY A 1 199 ? -11.196 13.456 9.053 1.00 88.12 199 GLY A CA 1
ATOM 1531 C C . GLY A 1 199 ? -11.552 12.358 8.065 1.00 88.12 199 GLY A C 1
ATOM 1532 O O . GLY A 1 199 ? -12.565 12.434 7.371 1.00 88.12 199 GLY A O 1
ATOM 1533 N N . LEU A 1 200 ? -10.710 11.332 8.034 1.00 91.38 200 LEU A N 1
ATOM 1534 C CA . LEU A 1 200 ? -10.908 10.159 7.194 1.00 91.38 200 LEU A CA 1
ATOM 1535 C C . LEU A 1 200 ? -11.564 9.054 8.005 1.00 91.38 200 LEU A C 1
ATOM 1537 O O . LEU A 1 200 ? -11.104 8.718 9.099 1.00 91.38 200 LEU A O 1
ATOM 1541 N N . ARG A 1 201 ? -12.627 8.459 7.474 1.00 91.50 201 ARG A N 1
ATOM 1542 C CA . ARG A 1 201 ? -13.263 7.313 8.112 1.00 91.50 201 ARG A CA 1
ATOM 1543 C C . ARG A 1 201 ? -12.312 6.124 8.040 1.00 91.50 201 ARG A C 1
ATOM 1545 O O . ARG A 1 201 ? -11.907 5.725 6.951 1.00 91.50 201 ARG A O 1
ATOM 1552 N N . ALA A 1 202 ? -12.014 5.523 9.183 1.00 92.06 202 ALA A N 1
ATOM 1553 C CA . ALA A 1 202 ? -11.257 4.288 9.273 1.00 92.06 202 ALA A CA 1
ATOM 1554 C C . ALA A 1 202 ? -12.080 3.207 9.979 1.00 92.06 202 ALA A C 1
ATOM 1556 O O . ALA A 1 202 ? -12.776 3.472 10.963 1.00 92.06 202 ALA A O 1
ATOM 1557 N N . VAL A 1 203 ? -12.019 1.988 9.451 1.00 92.00 203 VAL A N 1
ATOM 1558 C CA . VAL A 1 203 ? -12.725 0.830 9.995 1.00 92.00 203 VAL A CA 1
ATOM 1559 C C . VAL A 1 203 ? -11.774 -0.348 10.107 1.00 92.00 203 VAL A C 1
ATOM 1561 O O . VAL A 1 203 ? -11.155 -0.762 9.131 1.00 92.00 203 VAL A O 1
ATOM 1564 N N . TRP A 1 204 ? -11.688 -0.901 11.305 1.00 93.12 204 TRP A N 1
ATOM 1565 C CA . TRP A 1 204 ? -10.958 -2.107 11.630 1.00 93.12 204 TRP A CA 1
ATOM 1566 C C . TRP A 1 204 ? -11.936 -3.272 11.618 1.00 93.12 204 TRP A C 1
ATOM 1568 O O . TRP A 1 204 ? -12.954 -3.240 12.310 1.00 93.12 204 TRP A O 1
ATOM 1578 N N . TYR A 1 205 ? -11.601 -4.311 10.866 1.00 92.81 205 TYR A N 1
ATOM 1579 C CA . TYR A 1 205 ? -12.324 -5.573 10.849 1.00 92.81 205 TYR A CA 1
ATOM 1580 C C . TYR A 1 205 ? -11.394 -6.663 11.346 1.00 92.81 205 TYR A C 1
ATOM 1582 O O . TYR A 1 205 ? -10.296 -6.838 10.815 1.00 92.81 205 TYR A O 1
ATOM 1590 N N . ARG A 1 206 ? -11.838 -7.422 12.341 1.00 92.44 206 ARG A N 1
ATOM 1591 C CA . ARG A 1 206 ? -11.158 -8.644 12.755 1.00 92.44 206 ARG A CA 1
ATOM 1592 C C . ARG A 1 206 ? -11.551 -9.791 11.839 1.00 92.44 206 ARG A C 1
ATOM 1594 O O . ARG A 1 206 ? -12.649 -9.791 11.293 1.00 92.44 206 ARG A O 1
ATOM 1601 N N . LYS A 1 207 ? -10.704 -10.812 11.736 1.00 91.38 207 LYS A N 1
ATOM 1602 C CA . LYS A 1 207 ? -10.961 -12.029 10.950 1.00 91.38 207 LYS A CA 1
ATOM 1603 C C . LYS A 1 207 ? -12.301 -12.710 11.259 1.00 91.38 207 LYS A C 1
ATOM 1605 O O . LYS A 1 207 ? -12.851 -13.413 10.418 1.00 91.38 207 LYS A O 1
ATOM 1610 N N . THR A 1 208 ? -12.821 -12.508 12.466 1.00 90.25 208 THR A N 1
ATOM 1611 C CA . THR A 1 208 ? -14.102 -13.040 12.942 1.00 90.25 208 THR A CA 1
ATOM 1612 C C . THR A 1 208 ? -15.331 -12.250 12.471 1.00 90.25 208 THR A C 1
ATOM 1614 O O . THR A 1 208 ? -16.452 -12.736 12.644 1.00 90.25 208 THR A O 1
ATOM 1617 N N . ASP A 1 209 ? -15.158 -11.060 11.886 1.00 91.56 209 ASP A N 1
ATOM 1618 C CA . ASP A 1 209 ? -16.232 -10.253 11.299 1.00 91.56 209 ASP A CA 1
ATOM 1619 C C . ASP A 1 209 ? -16.625 -10.781 9.908 1.00 91.56 209 ASP A C 1
ATOM 1621 O O . ASP A 1 209 ? -15.779 -11.177 9.107 1.00 91.56 209 ASP A O 1
ATOM 1625 N N . ALA A 1 210 ? -17.923 -10.775 9.598 1.00 87.19 210 ALA A N 1
ATOM 1626 C CA . ALA A 1 210 ? -18.438 -11.292 8.330 1.00 87.19 210 ALA A CA 1
ATOM 1627 C C . ALA A 1 210 ? -17.979 -10.480 7.102 1.00 87.19 210 ALA A C 1
ATOM 1629 O O . ALA A 1 210 ? -17.876 -11.032 6.005 1.00 87.19 210 ALA A O 1
ATOM 1630 N N . ASP A 1 211 ? -17.693 -9.188 7.276 1.00 85.19 211 ASP A N 1
ATOM 1631 C CA . ASP A 1 211 ? -17.221 -8.308 6.207 1.00 85.19 211 ASP A CA 1
ATOM 1632 C C . ASP A 1 211 ? -15.695 -8.374 6.027 1.00 85.19 211 ASP A C 1
ATOM 1634 O O . ASP A 1 211 ? -15.190 -7.905 5.009 1.00 85.19 211 ASP A O 1
ATOM 1638 N N . PHE A 1 212 ? -14.951 -9.027 6.933 1.00 85.81 212 PHE A N 1
ATOM 1639 C CA . PHE A 1 212 ? -13.502 -9.214 6.788 1.00 85.81 212 PHE A CA 1
ATOM 1640 C C . PHE A 1 212 ? -13.148 -9.864 5.448 1.00 85.81 212 PHE A C 1
ATOM 1642 O O . PHE A 1 212 ? -12.277 -9.381 4.727 1.00 85.81 212 PHE A O 1
ATOM 1649 N N . ALA A 1 213 ? -13.869 -10.929 5.084 1.00 78.81 213 ALA A N 1
ATOM 1650 C CA . ALA A 1 213 ? -13.643 -11.655 3.839 1.00 78.81 213 ALA A CA 1
ATOM 1651 C C . ALA A 1 213 ? -13.906 -10.790 2.598 1.00 78.81 213 ALA A C 1
ATOM 1653 O O . ALA A 1 213 ? -13.183 -10.923 1.620 1.00 78.81 213 ALA A O 1
ATOM 1654 N N . ARG A 1 214 ? -14.882 -9.869 2.654 1.00 79.38 214 ARG A N 1
ATOM 1655 C CA . ARG A 1 214 ? -15.205 -8.957 1.538 1.00 79.38 214 ARG A CA 1
ATOM 1656 C C . ARG A 1 214 ? -14.077 -7.987 1.234 1.00 79.38 214 ARG A C 1
ATOM 1658 O O . ARG A 1 214 ? -13.964 -7.505 0.114 1.00 79.38 214 ARG A O 1
ATOM 1665 N N . HIS A 1 215 ? -13.292 -7.663 2.252 1.00 72.88 215 HIS A N 1
ATOM 1666 C CA . HIS A 1 215 ? -12.122 -6.823 2.102 1.00 72.88 215 HIS A CA 1
ATOM 1667 C C . HIS A 1 215 ? -10.907 -7.674 1.726 1.00 72.88 215 HIS A C 1
ATOM 1669 O O . HIS A 1 215 ? -10.195 -7.292 0.806 1.00 72.88 215 HIS A O 1
ATOM 1675 N N . ALA A 1 216 ? -10.743 -8.853 2.341 1.00 57.94 216 ALA A N 1
ATOM 1676 C CA . ALA A 1 216 ? -9.631 -9.778 2.107 1.00 57.94 216 ALA A CA 1
ATOM 1677 C C . ALA A 1 216 ? -9.617 -10.451 0.719 1.00 57.94 216 ALA A C 1
ATOM 1679 O O . ALA A 1 216 ? -8.544 -10.844 0.260 1.00 57.94 216 ALA A O 1
ATOM 1680 N N . SER A 1 217 ? -10.760 -10.596 0.042 1.00 51.19 217 SER A N 1
ATOM 1681 C CA . SER A 1 217 ? -10.815 -11.073 -1.344 1.00 51.19 217 SER A CA 1
ATOM 1682 C C . SER A 1 217 ? -10.606 -9.906 -2.310 1.00 51.19 217 SER A C 1
ATOM 1684 O O . SER A 1 217 ? -11.533 -9.148 -2.599 1.00 51.19 217 SER A O 1
ATOM 1686 N N . ILE A 1 218 ? -9.382 -9.759 -2.814 1.00 45.19 218 ILE A N 1
ATOM 1687 C CA . ILE A 1 218 ? -9.133 -9.000 -4.043 1.00 45.19 218 ILE A CA 1
ATOM 1688 C C . ILE A 1 218 ? -9.483 -9.951 -5.196 1.00 45.19 218 ILE A C 1
ATOM 1690 O O . ILE A 1 218 ? -8.606 -10.664 -5.679 1.00 45.19 218 ILE A O 1
ATOM 1694 N N . ASP A 1 219 ? -10.768 -10.035 -5.544 1.00 33.75 219 ASP A N 1
ATOM 1695 C CA . ASP A 1 219 ? -11.207 -10.653 -6.806 1.00 33.75 219 ASP A CA 1
ATOM 1696 C C . ASP A 1 219 ? -10.906 -9.721 -7.993 1.00 33.75 219 ASP A C 1
ATOM 1698 O O . ASP A 1 219 ? -11.142 -8.492 -7.866 1.00 33.75 219 ASP A O 1
#

Sequence (219 aa):
MLLTVFLLSGGLFTLAAALLNWDWFFRHPTAAPVTFILGRSGARVAYACLGLLLAGVGGWRVVSPPATITPAMLQTLTHPHGFSVLEADAASQLRGKDRAGRLALKDGDWTRFEMALSAGHPLHGLLDDTDSFGVDIDPGFLLRHRLRGETIRATLFYFDATLRPCDNFLFSRTPLSSAEFVVVVWDKPASEAFGEKTGLRAVWYRKTDADFARHASID

Radius of gyration: 22.84 Å; chains: 1; bounding box: 52×32×65 Å

Secondary structure (DSSP, 8-state):
-HHHHHHHHHHHHHHHHHHHT-HHHHTSTTTHHHHHHHHHHHHHHHHHHHHHHHHHHHHHHHHSPPPP--HHHHHHHHSGGGS-TTSTTHHHHHHHT-SS-EEEEETTEEEEEEEEEETTSTTHHHHH-TTS--SSS-S-EEEEEEETTEEEEEEEEEEETTSPBPB--TT-SSBGGGEEEEEEEE-HHHHHHTT-SSEEEEEEEETTSTTHHHHH---

pLDDT: mean 83.73, std 11.74, range [33.75, 97.81]

Foldseek 3Di:
DVLLCCLQVVLQVLLCCLVVVPPVVCPPPVNVVVCVVLNSNRSSVVSNVSSCVSNVVSVVCVVVPQDADDPVLLVCVQQPVHHGLLDPCNLVVLVVPPPAKDFDDDPSHTFKIKGFDAPPRPCFVVQQPVVSNDPDPHAWDWDWDQDPNDTWIKIKWFAASVRDTEDCDPPDPRHLVRGQKMKIWTHPVVQVVVVNDGGIMIMMGGPPHPCRVVVSDPD